Protein AF-0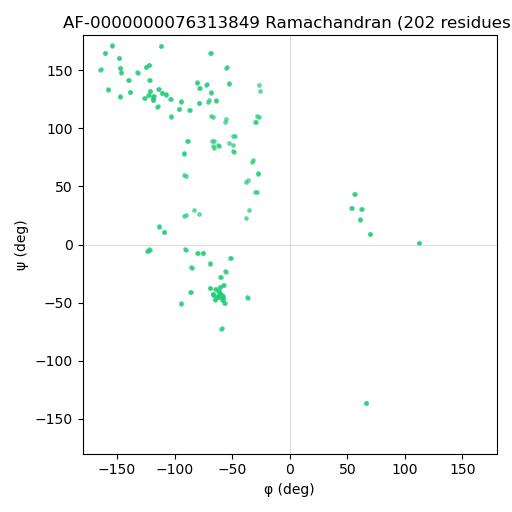000000076313849 (afdb_homodimer)

Nearest PDB structures (foldseek):
  3kye-assembly2_C  TM=7.997E-01  e=8.546E-06  Streptomyces avermitilis MA-4680 = NBRC 14893
  8glv-assembly1_AI  TM=8.094E-01  e=1.645E-05  Chlamydomonas reinhardtii
  2zl1-assembly1_B  TM=7.895E-01  e=8.211E-05  unclassified
  7k5b-assembly1_G  TM=8.017E-01  e=1.246E-04  Tetrahymena thermophila
  5yk3-assembly2_B  TM=7.820E-01  e=2.259E-04  Homo sapiens

Organism: NCBI:txid103933

Structure (mmCIF, N/CA/C/O backbone):
data_AF-0000000076313849-model_v1
#
loop_
_entity.id
_entity.type
_entity.pdbx_description
1 polymer 'Late endosomal/lysosomal adaptor and MAPK and MTOR activator 4'
#
loop_
_atom_site.group_PDB
_atom_site.id
_atom_site.type_symbol
_atom_site.label_atom_id
_atom_site.label_alt_id
_atom_site.label_comp_id
_atom_site.label_asym_id
_atom_site.label_entity_id
_atom_site.label_seq_id
_atom_site.pdbx_PDB_ins_code
_atom_site.Cartn_x
_atom_site.Cartn_y
_atom_site.Cartn_z
_atom_site.occupancy
_atom_site.B_iso_or_equiv
_atom_site.auth_seq_id
_atom_site.auth_comp_id
_atom_site.auth_asym_id
_atom_site.auth_atom_id
_atom_site.pdbx_PDB_model_num
ATOM 1 N N . MET A 1 1 ? -2.523 -23.797 6.73 1 36.31 1 MET A N 1
ATOM 2 C CA . MET A 1 1 ? -2.055 -23.25 5.461 1 36.31 1 MET A CA 1
ATOM 3 C C . MET A 1 1 ? -3.066 -22.266 4.887 1 36.31 1 MET A C 1
ATOM 5 O O . MET A 1 1 ? -4.25 -22.578 4.758 1 36.31 1 MET A O 1
ATOM 9 N N . LEU A 1 2 ? -2.855 -20.953 5.035 1 50.28 2 LEU A N 1
ATOM 10 C CA . LEU A 1 2 ? -3.844 -20.047 4.477 1 50.28 2 LEU A CA 1
ATOM 11 C C . LEU A 1 2 ? -4.164 -20.406 3.027 1 50.28 2 LEU A C 1
ATOM 13 O O . LEU A 1 2 ? -3.264 -20.453 2.186 1 50.28 2 LEU A O 1
ATOM 17 N N . SER A 1 3 ? -5.164 -21.172 2.895 1 62.41 3 SER A N 1
ATOM 18 C CA . SER A 1 3 ? -5.52 -21.625 1.551 1 62.41 3 SER A CA 1
ATOM 19 C C . SER A 1 3 ? -5.895 -20.438 0.663 1 62.41 3 SER A C 1
ATOM 21 O O . SER A 1 3 ? -6.98 -19.875 0.8 1 62.41 3 SER A O 1
ATOM 23 N N . LEU A 1 4 ? -4.832 -19.828 0.045 1 65.62 4 LEU A N 1
ATOM 24 C CA . LEU A 1 4 ? -5.031 -18.75 -0.918 1 65.62 4 LEU A CA 1
ATOM 25 C C . LEU A 1 4 ? -6.027 -19.172 -1.998 1 65.62 4 LEU A C 1
ATOM 27 O O . LEU A 1 4 ? -6.586 -18.312 -2.689 1 65.62 4 LEU A O 1
ATOM 31 N N . GLU A 1 5 ? -6.375 -20.484 -2.07 1 62.75 5 GLU A N 1
ATOM 32 C CA . GLU A 1 5 ? -7.262 -21 -3.113 1 62.75 5 GLU A CA 1
ATOM 33 C C . GLU A 1 5 ? -8.727 -20.719 -2.775 1 62.75 5 GLU A C 1
ATOM 35 O O . GLU A 1 5 ? -9.594 -20.781 -3.648 1 62.75 5 GLU A O 1
ATOM 40 N N . ARG A 1 6 ? -8.938 -20.234 -1.605 1 73.75 6 ARG A N 1
ATOM 41 C CA . ARG A 1 6 ? -10.336 -20.094 -1.203 1 73.75 6 ARG A CA 1
ATOM 42 C C . ARG A 1 6 ? -10.719 -18.625 -1.052 1 73.75 6 ARG A C 1
ATOM 44 O O . ARG A 1 6 ? -11.781 -18.312 -0.514 1 73.75 6 ARG A O 1
ATOM 51 N N . ILE A 1 7 ? -9.844 -17.844 -1.618 1 83.25 7 ILE A N 1
ATOM 52 C CA . ILE A 1 7 ? -10.18 -16.422 -1.506 1 83.25 7 ILE A CA 1
ATOM 53 C C . ILE A 1 7 ? -11.086 -16.016 -2.662 1 83.25 7 ILE A C 1
ATOM 55 O O . ILE A 1 7 ? -10.703 -16.125 -3.83 1 83.25 7 ILE A O 1
ATOM 59 N N . PRO A 1 8 ? -12.352 -15.625 -2.227 1 86.06 8 PRO A N 1
ATOM 60 C CA . PRO A 1 8 ? -13.258 -15.219 -3.297 1 86.06 8 PRO A CA 1
ATOM 61 C C . PRO A 1 8 ? -12.656 -14.156 -4.215 1 86.06 8 PRO A C 1
ATOM 63 O O . PRO A 1 8 ? -11.945 -13.258 -3.744 1 86.06 8 PRO A O 1
ATOM 66 N N . ASP A 1 9 ? -12.867 -14.305 -5.488 1 92.5 9 ASP A N 1
ATOM 67 C CA . ASP A 1 9 ? -12.516 -13.344 -6.531 1 92.5 9 ASP A CA 1
ATOM 68 C C . ASP A 1 9 ? -11 -13.266 -6.715 1 92.5 9 ASP A C 1
ATOM 70 O O . ASP A 1 9 ? -10.5 -12.375 -7.414 1 92.5 9 ASP A O 1
ATOM 74 N N . GLN A 1 10 ? -10.352 -14.195 -6.051 1 93.81 10 GLN A N 1
ATOM 75 C CA . GLN A 1 10 ? -8.898 -14.227 -6.215 1 93.81 10 GLN A CA 1
ATOM 76 C C . GLN A 1 10 ? -8.516 -14.656 -7.629 1 93.81 10 GLN A C 1
ATOM 78 O O . GLN A 1 10 ? -8.992 -15.68 -8.125 1 93.81 10 GLN A O 1
ATOM 83 N N . ILE A 1 11 ? -7.648 -13.914 -8.242 1 95.62 11 ILE A N 1
ATOM 84 C CA . ILE A 1 11 ? -7.246 -14.266 -9.602 1 95.62 11 ILE A CA 1
ATOM 85 C C . ILE A 1 11 ? -5.738 -14.484 -9.656 1 95.62 11 ILE A C 1
ATOM 87 O O . ILE A 1 11 ? -5.191 -14.844 -10.695 1 95.62 11 ILE A O 1
ATOM 91 N N . GLY A 1 12 ? -5.039 -14.25 -8.562 1 96.38 12 GLY A N 1
ATOM 92 C CA . GLY A 1 12 ? -3.605 -14.477 -8.469 1 96.38 12 GLY A CA 1
ATOM 93 C C . GLY A 1 12 ? -3.096 -14.508 -7.039 1 96.38 12 GLY A C 1
ATOM 94 O O . GLY A 1 12 ? -3.66 -13.852 -6.16 1 96.38 12 GLY A O 1
ATOM 95 N N . HIS A 1 13 ? -2.055 -15.25 -6.84 1 97 13 HIS A N 1
ATOM 96 C CA . HIS A 1 13 ? -1.445 -15.289 -5.516 1 97 13 HIS A CA 1
ATOM 97 C C . HIS A 1 13 ? 0.063 -15.492 -5.609 1 97 13 HIS A C 1
ATOM 99 O O . HIS A 1 13 ? 0.562 -16.047 -6.59 1 97 13 HIS A O 1
ATOM 105 N N . LEU A 1 14 ? 0.794 -15.016 -4.648 1 97.06 14 LEU A N 1
ATOM 106 C CA . LEU A 1 14 ? 2.244 -15.102 -4.516 1 97.06 14 LEU A CA 1
ATOM 107 C C . LEU A 1 14 ? 2.652 -15.188 -3.049 1 97.06 14 LEU A C 1
ATOM 109 O O . LEU A 1 14 ? 2.154 -14.43 -2.213 1 97.06 14 LEU A O 1
ATOM 113 N N . ILE A 1 15 ? 3.434 -16.156 -2.719 1 97.44 15 ILE A N 1
ATOM 114 C CA . ILE A 1 15 ? 4.012 -16.281 -1.385 1 97.44 15 ILE A CA 1
ATOM 115 C C . ILE A 1 15 ? 5.535 -16.219 -1.475 1 97.44 15 ILE A C 1
ATOM 117 O O . ILE A 1 15 ? 6.145 -16.938 -2.268 1 97.44 15 ILE A O 1
ATOM 121 N N . LEU A 1 16 ? 6.078 -15.359 -0.711 1 97.69 16 LEU A N 1
ATOM 122 C CA . LEU A 1 16 ? 7.527 -15.164 -0.686 1 97.69 16 LEU A CA 1
ATOM 123 C C . LEU A 1 16 ? 8.078 -15.375 0.72 1 97.69 16 LEU A C 1
ATOM 125 O O . LEU A 1 16 ? 7.352 -15.227 1.705 1 97.69 16 LEU A O 1
ATOM 129 N N . THR A 1 17 ? 9.305 -15.734 0.797 1 96.94 17 THR A N 1
ATOM 130 C CA . THR A 1 17 ? 10.023 -15.586 2.057 1 96.94 17 THR A CA 1
ATOM 131 C C . THR A 1 17 ? 10.25 -14.109 2.379 1 96.94 17 THR A C 1
ATOM 133 O O . THR A 1 17 ? 10.07 -13.25 1.517 1 96.94 17 THR A O 1
ATOM 136 N N . GLU A 1 18 ? 10.609 -13.836 3.609 1 92.75 18 GLU A N 1
ATOM 137 C CA . GLU A 1 18 ? 10.836 -12.461 4.047 1 92.75 18 GLU A CA 1
ATOM 138 C C . GLU A 1 18 ? 11.945 -11.805 3.236 1 92.75 18 GLU A C 1
ATOM 140 O O . GLU A 1 18 ? 11.953 -10.586 3.057 1 92.75 18 GLU A O 1
ATOM 145 N N . ASP A 1 19 ? 12.859 -12.695 2.766 1 91.5 19 ASP A N 1
ATOM 146 C CA . ASP A 1 19 ? 13.977 -12.148 2.002 1 91.5 19 ASP A CA 1
ATOM 147 C C . ASP A 1 19 ? 13.648 -12.086 0.513 1 91.5 19 ASP A C 1
ATOM 149 O O . ASP A 1 19 ? 14.469 -11.648 -0.292 1 91.5 19 ASP A O 1
ATOM 153 N N . GLY A 1 20 ? 12.5 -12.602 0.103 1 94.75 20 GLY A N 1
ATOM 154 C CA . GLY A 1 20 ? 12.039 -12.305 -1.244 1 94.75 20 GLY A CA 1
ATOM 155 C C . GLY A 1 20 ? 12.039 -13.523 -2.152 1 94.75 20 GLY A C 1
ATOM 156 O O . GLY A 1 20 ? 11.75 -13.414 -3.344 1 94.75 20 GLY A O 1
ATOM 157 N N . ALA A 1 21 ? 12.414 -14.695 -1.681 1 96 21 ALA A N 1
ATOM 158 C CA . ALA A 1 21 ? 12.359 -15.906 -2.498 1 96 21 ALA A CA 1
ATOM 159 C C . ALA A 1 21 ? 10.914 -16.359 -2.705 1 96 21 ALA A C 1
ATOM 161 O O . ALA A 1 21 ? 10.125 -16.375 -1.762 1 96 21 ALA A O 1
ATOM 162 N N . VAL A 1 22 ? 10.586 -16.781 -3.977 1 97.12 22 VAL A N 1
ATOM 163 C CA . VAL A 1 22 ? 9.227 -17.234 -4.289 1 97.12 22 VAL A CA 1
ATOM 164 C C . VAL A 1 22 ? 9.023 -18.656 -3.799 1 97.12 22 VAL A C 1
ATOM 166 O O . VAL A 1 22 ? 9.781 -19.562 -4.16 1 97.12 22 VAL A O 1
ATOM 169 N N . LEU A 1 23 ? 8.023 -18.844 -2.916 1 96.62 23 LEU A N 1
ATOM 170 C CA . LEU A 1 23 ? 7.66 -20.172 -2.424 1 96.62 23 LEU A CA 1
ATOM 171 C C . LEU A 1 23 ? 6.535 -20.766 -3.258 1 96.62 23 LEU A C 1
ATOM 173 O O . LEU A 1 23 ? 6.598 -21.938 -3.645 1 96.62 23 LEU A O 1
ATOM 177 N N . THR A 1 24 ? 5.504 -20.031 -3.438 1 95.88 24 THR A N 1
ATOM 178 C CA . THR A 1 24 ? 4.336 -20.438 -4.207 1 95.88 24 THR A CA 1
ATOM 179 C C . THR A 1 24 ? 3.811 -19.281 -5.055 1 95.88 24 THR A C 1
ATOM 181 O O . THR A 1 24 ? 3.904 -18.125 -4.656 1 95.88 24 THR A O 1
ATOM 184 N N . SER A 1 25 ? 3.383 -19.609 -6.246 1 96.69 25 SER A N 1
ATOM 185 C CA . SER A 1 25 ? 2.729 -18.609 -7.09 1 96.69 25 SER A CA 1
ATOM 186 C C . SER A 1 25 ? 1.647 -19.25 -7.957 1 96.69 25 SER A C 1
ATOM 188 O O . SER A 1 25 ? 1.733 -20.422 -8.305 1 96.69 25 SER A O 1
ATOM 190 N N . GLY A 1 26 ? 0.609 -18.469 -8.234 1 95.81 26 GLY A N 1
ATOM 191 C CA . GLY A 1 26 ? -0.468 -19 -9.062 1 95.81 26 GLY A CA 1
ATOM 192 C C . GLY A 1 26 ? -1.331 -17.906 -9.68 1 95.81 26 GLY A C 1
ATOM 193 O O . GLY A 1 26 ? -1.246 -16.75 -9.281 1 95.81 26 GLY A O 1
ATOM 194 N N . GLY A 1 27 ? -2.105 -18.406 -10.695 1 95.44 27 GLY A N 1
ATOM 195 C CA . GLY A 1 27 ? -2.971 -17.469 -11.383 1 95.44 27 GLY A CA 1
ATOM 196 C C . GLY A 1 27 ? -2.205 -16.422 -12.164 1 95.44 27 GLY A C 1
ATOM 197 O O . GLY A 1 27 ? -1.222 -16.734 -12.836 1 95.44 27 GLY A O 1
ATOM 198 N N . GLU A 1 28 ? -2.602 -15.141 -12.102 1 94.31 28 GLU A N 1
ATOM 199 C CA . GLU A 1 28 ? -2.004 -14.047 -12.867 1 94.31 28 GLU A CA 1
ATOM 200 C C . GLU A 1 28 ? -0.652 -13.648 -12.281 1 94.31 28 GLU A C 1
ATOM 202 O O . GLU A 1 28 ? 0.107 -12.906 -12.914 1 94.31 28 GLU A O 1
ATOM 207 N N . LEU A 1 29 ? -0.323 -14.219 -11.148 1 95.94 29 LEU A N 1
ATOM 208 C CA . LEU A 1 29 ? 0.949 -13.883 -10.523 1 95.94 29 LEU A CA 1
ATOM 209 C C . LEU A 1 29 ? 1.924 -15.047 -10.602 1 95.94 29 LEU A C 1
ATOM 211 O O . LEU A 1 29 ? 2.943 -15.062 -9.906 1 95.94 29 LEU A O 1
ATOM 215 N N . GLU A 1 30 ? 1.575 -16.047 -11.375 1 96 30 GLU A N 1
ATOM 216 C CA . GLU A 1 30 ? 2.4 -17.25 -11.461 1 96 30 GLU A CA 1
ATOM 217 C C . GLU A 1 30 ? 3.768 -16.938 -12.062 1 96 30 GLU A C 1
ATOM 219 O O . GLU A 1 30 ? 3.857 -16.359 -13.148 1 96 30 GLU A O 1
ATOM 224 N N . ASN A 1 31 ? 4.848 -17.266 -11.375 1 94.5 31 ASN A N 1
ATOM 225 C CA . ASN A 1 31 ? 6.246 -17.141 -11.766 1 94.5 31 ASN A CA 1
ATOM 226 C C . ASN A 1 31 ? 6.582 -15.719 -12.219 1 94.5 31 ASN A C 1
ATOM 228 O O . ASN A 1 31 ? 7.359 -15.523 -13.156 1 94.5 31 ASN A O 1
ATOM 232 N N . ASP A 1 32 ? 5.891 -14.727 -11.625 1 94.12 32 ASP A N 1
ATOM 233 C CA . ASP A 1 32 ? 6.164 -13.32 -11.938 1 94.12 32 ASP A CA 1
ATOM 234 C C . ASP A 1 32 ? 7.254 -12.758 -11.023 1 94.12 32 ASP A C 1
ATOM 236 O O . ASP A 1 32 ? 6.957 -12.164 -9.984 1 94.12 32 ASP A O 1
ATOM 240 N N . GLU A 1 33 ? 8.453 -12.867 -11.383 1 94.31 33 GLU A N 1
ATOM 241 C CA . GLU A 1 33 ? 9.594 -12.438 -10.586 1 94.31 33 GLU A CA 1
ATOM 242 C C . GLU A 1 33 ? 9.664 -10.922 -10.477 1 94.31 33 GLU A C 1
ATOM 244 O O . GLU A 1 33 ? 10.094 -10.383 -9.453 1 94.31 33 GLU A O 1
ATOM 249 N N . ARG A 1 34 ? 9.305 -10.398 -11.617 1 94.69 34 ARG A N 1
ATOM 250 C CA . ARG A 1 34 ? 9.273 -8.938 -11.602 1 94.69 34 ARG A CA 1
ATOM 251 C C . ARG A 1 34 ? 8.32 -8.422 -10.531 1 94.69 34 ARG A C 1
ATOM 253 O O . ARG A 1 34 ? 8.672 -7.535 -9.75 1 94.69 34 ARG A O 1
ATOM 260 N N . PHE A 1 35 ? 7.148 -8.953 -10.477 1 95.62 35 PHE A N 1
ATOM 261 C CA . PHE A 1 35 ? 6.168 -8.555 -9.469 1 95.62 35 PHE A CA 1
ATOM 262 C C . PHE A 1 35 ? 6.68 -8.859 -8.062 1 95.62 35 PHE A C 1
ATOM 264 O O . PHE A 1 35 ? 6.527 -8.039 -7.156 1 95.62 35 PHE A O 1
ATOM 271 N N . ALA A 1 36 ? 7.293 -9.938 -7.918 1 97.31 36 ALA A N 1
ATOM 272 C CA . ALA A 1 36 ? 7.859 -10.305 -6.621 1 97.31 36 ALA A CA 1
ATOM 273 C C . ALA A 1 36 ? 8.859 -9.25 -6.141 1 97.31 36 ALA A C 1
ATOM 275 O O . ALA A 1 36 ? 8.844 -8.867 -4.969 1 97.31 36 ALA A O 1
ATOM 276 N N . ASN A 1 37 ? 9.688 -8.828 -7.035 1 97 37 ASN A N 1
ATOM 277 C CA . ASN A 1 37 ? 10.688 -7.824 -6.684 1 97 37 ASN A CA 1
ATOM 278 C C . ASN A 1 37 ? 10.039 -6.496 -6.293 1 97 37 ASN A C 1
ATOM 280 O O . ASN A 1 37 ? 10.508 -5.816 -5.383 1 97 37 ASN A O 1
ATOM 284 N N . ILE A 1 38 ? 9.008 -6.168 -6.977 1 97.62 38 ILE A N 1
ATOM 285 C CA . ILE A 1 38 ? 8.281 -4.941 -6.664 1 97.62 38 ILE A CA 1
ATOM 286 C C . ILE A 1 38 ? 7.688 -5.039 -5.258 1 97.62 38 ILE A C 1
ATOM 288 O O . ILE A 1 38 ? 7.797 -4.102 -4.465 1 97.62 38 ILE A O 1
ATOM 292 N N . VAL A 1 39 ? 7.102 -6.148 -4.953 1 97.75 39 VAL A N 1
ATOM 293 C CA . VAL A 1 39 ? 6.492 -6.375 -3.648 1 97.75 39 VAL A CA 1
ATOM 294 C C . VAL A 1 39 ? 7.547 -6.227 -2.553 1 97.75 39 VAL A C 1
ATOM 296 O O . VAL A 1 39 ? 7.301 -5.582 -1.53 1 97.75 39 VAL A O 1
ATOM 299 N N . ILE A 1 40 ? 8.727 -6.797 -2.768 1 97.31 40 ILE A N 1
ATOM 300 C CA . ILE A 1 40 ? 9.82 -6.695 -1.801 1 97.31 40 ILE A CA 1
ATOM 301 C C . ILE A 1 40 ? 10.203 -5.23 -1.603 1 97.31 40 ILE A C 1
ATOM 303 O O . ILE A 1 40 ? 10.445 -4.793 -0.476 1 97.31 40 ILE A O 1
ATOM 307 N N . GLY A 1 41 ? 10.258 -4.535 -2.672 1 97.31 41 GLY A N 1
ATOM 308 C CA . GLY A 1 41 ? 10.539 -3.111 -2.594 1 97.31 41 GLY A CA 1
ATOM 309 C C . GLY A 1 41 ? 9.516 -2.342 -1.786 1 97.31 41 GLY A C 1
ATOM 310 O O . GLY A 1 41 ? 9.867 -1.49 -0.969 1 97.31 41 GLY A O 1
ATOM 311 N N . LEU A 1 42 ? 8.242 -2.684 -1.999 1 97.62 42 LEU A N 1
ATOM 312 C CA . LEU A 1 42 ? 7.16 -2.041 -1.256 1 97.62 42 LEU A CA 1
ATOM 313 C C . LEU A 1 42 ? 7.305 -2.293 0.241 1 97.62 42 LEU A C 1
ATOM 315 O O . LEU A 1 42 ? 7.195 -1.365 1.045 1 97.62 42 LEU A O 1
ATOM 319 N N . ILE A 1 43 ? 7.586 -3.484 0.582 1 96.38 43 ILE A N 1
ATOM 320 C CA . ILE A 1 43 ? 7.723 -3.869 1.982 1 96.38 43 ILE A CA 1
ATOM 321 C C . ILE A 1 43 ? 8.938 -3.174 2.59 1 96.38 43 ILE A C 1
ATOM 323 O O . ILE A 1 43 ? 8.875 -2.662 3.711 1 96.38 43 ILE A O 1
ATOM 327 N N . THR A 1 44 ? 10.031 -3.156 1.864 1 95.56 44 THR A N 1
ATOM 328 C CA . THR A 1 44 ? 11.25 -2.512 2.34 1 95.56 44 THR A CA 1
ATOM 329 C C . THR A 1 44 ? 11 -1.038 2.646 1 95.56 44 THR A C 1
ATOM 331 O O . THR A 1 44 ? 11.414 -0.539 3.695 1 95.56 44 THR A O 1
ATOM 334 N N . LEU A 1 45 ? 10.336 -0.32 1.783 1 96.12 45 LEU A N 1
ATOM 335 C CA . LEU A 1 45 ? 10.023 1.091 1.994 1 96.12 45 LEU A CA 1
ATOM 336 C C . LEU A 1 45 ? 9.055 1.268 3.16 1 96.12 45 LEU A C 1
ATOM 338 O O . LEU A 1 45 ? 9.234 2.168 3.984 1 96.12 45 LEU A O 1
ATOM 342 N N . THR A 1 46 ? 8.039 0.438 3.281 1 95.62 46 THR A N 1
ATOM 343 C CA . THR A 1 46 ? 7.055 0.509 4.355 1 95.62 46 THR A CA 1
ATOM 344 C C . THR A 1 46 ? 7.723 0.328 5.715 1 95.62 46 THR A C 1
ATOM 346 O O . THR A 1 46 ? 7.352 0.99 6.688 1 95.62 46 THR A O 1
ATOM 349 N N . ASN A 1 47 ? 8.68 -0.505 5.727 1 92.44 47 ASN A N 1
ATOM 350 C CA . ASN A 1 47 ? 9.375 -0.773 6.98 1 92.44 47 ASN A CA 1
ATOM 351 C C . ASN A 1 47 ? 10.203 0.43 7.434 1 92.44 47 ASN A C 1
ATOM 353 O O . ASN A 1 47 ? 10.609 0.506 8.594 1 92.44 47 ASN A O 1
ATOM 357 N N . LYS A 1 48 ? 10.445 1.35 6.57 1 92.62 48 LYS A N 1
ATOM 358 C CA . LYS A 1 48 ? 11.211 2.547 6.91 1 92.62 48 LYS A CA 1
ATOM 359 C C . LYS A 1 48 ? 10.312 3.625 7.5 1 92.62 48 LYS A C 1
ATOM 361 O O . LYS A 1 48 ? 10.797 4.605 8.07 1 92.62 48 LYS A O 1
ATOM 366 N N . ILE A 1 49 ? 8.961 3.59 7.297 1 91.88 49 ILE A N 1
ATOM 367 C CA . ILE A 1 49 ? 8.039 4.629 7.723 1 91.88 49 ILE A CA 1
ATOM 368 C C . ILE A 1 49 ? 8.109 4.793 9.242 1 91.88 49 ILE A C 1
ATOM 370 O O . ILE A 1 49 ? 8.266 5.91 9.742 1 91.88 49 ILE A O 1
ATOM 374 N N . ASP A 1 50 ? 7.629 3.934 9.984 1 69.62 50 ASP A N 1
ATOM 375 C CA . ASP A 1 50 ? 7.57 4.109 11.438 1 69.62 50 ASP A CA 1
ATOM 376 C C . ASP A 1 50 ? 8.828 3.561 12.109 1 69.62 50 ASP A C 1
ATOM 378 O O . ASP A 1 50 ? 8.781 2.523 12.766 1 69.62 50 ASP A O 1
ATOM 382 N N . PRO A 1 51 ? 9.945 4.188 11.648 1 57.66 51 PRO A N 1
ATOM 383 C CA . PRO A 1 51 ? 11.125 3.699 12.375 1 57.66 51 PRO A CA 1
ATOM 384 C C . PRO A 1 51 ? 11 3.885 13.883 1 57.66 51 PRO A C 1
ATOM 386 O O . PRO A 1 51 ? 11.484 3.049 14.648 1 57.66 51 PRO A O 1
ATOM 389 N N . LYS A 1 52 ? 10.656 5.07 14.266 1 51.38 52 LYS A N 1
ATOM 390 C CA . LYS A 1 52 ? 10.586 5.445 15.672 1 51.38 52 LYS A CA 1
ATOM 391 C C . LYS A 1 52 ? 9.5 4.656 16.406 1 51.38 52 LYS A C 1
ATOM 393 O O . LYS A 1 52 ? 9.594 4.426 17.609 1 51.38 52 LYS A O 1
ATOM 398 N N . ALA A 1 53 ? 8.414 4.645 15.75 1 44.28 53 ALA A N 1
ATOM 399 C CA . ALA A 1 53 ? 7.32 3.949 16.438 1 44.28 53 ALA A CA 1
ATOM 400 C C . ALA A 1 53 ? 7.715 2.516 16.781 1 44.28 53 ALA A C 1
ATOM 402 O O . ALA A 1 53 ? 6.973 1.81 17.469 1 44.28 53 ALA A O 1
ATOM 403 N N . PHE A 1 54 ? 8.695 1.985 16.047 1 44.44 54 PHE A N 1
ATOM 404 C CA . PHE A 1 54 ? 8.93 0.576 16.344 1 44.44 54 PHE A CA 1
ATOM 405 C C . PHE A 1 54 ? 9.75 0.418 17.625 1 44.44 54 PHE A C 1
ATOM 407 O O . PHE A 1 54 ? 10.852 -0.128 17.594 1 44.44 54 PHE A O 1
ATOM 414 N N . PRO A 1 55 ? 9.625 1.366 18.422 1 46.53 55 PRO A N 1
ATOM 415 C CA . PRO A 1 55 ? 10.297 0.702 19.547 1 46.53 55 PRO A CA 1
ATOM 416 C C . PRO A 1 55 ? 9.992 -0.792 19.625 1 46.53 55 PRO A C 1
ATOM 418 O O . PRO A 1 55 ? 10.844 -1.583 20.031 1 46.53 55 PRO A O 1
ATOM 421 N N . ASN A 1 56 ? 8.703 -1.08 19.453 1 48.16 56 ASN A N 1
ATOM 422 C CA . ASN A 1 56 ? 8.273 -2.467 19.594 1 48.16 56 ASN A CA 1
ATOM 423 C C . ASN A 1 56 ? 8.289 -3.195 18.25 1 48.16 56 ASN A C 1
ATOM 425 O O . ASN A 1 56 ? 7.746 -4.297 18.141 1 48.16 56 ASN A O 1
ATOM 429 N N . ASN A 1 57 ? 9.078 -2.754 17.297 1 54.91 57 ASN A N 1
ATOM 430 C CA . ASN A 1 57 ? 9.227 -3.521 16.062 1 54.91 57 ASN A CA 1
ATOM 431 C C . ASN A 1 57 ? 7.895 -3.643 15.32 1 54.91 57 ASN A C 1
ATOM 433 O O . ASN A 1 57 ? 7.543 -4.723 14.844 1 54.91 57 ASN A O 1
ATOM 437 N N . GLU A 1 58 ? 6.957 -2.668 15.398 1 63.25 58 GLU A N 1
ATOM 438 C CA . GLU A 1 58 ? 5.625 -2.9 14.844 1 63.25 58 GLU A CA 1
ATOM 439 C C . GLU A 1 58 ? 5.676 -2.982 13.32 1 63.25 58 GLU A C 1
ATOM 441 O O . GLU A 1 58 ? 6.238 -2.105 12.664 1 63.25 58 GLU A O 1
ATOM 446 N N . THR A 1 59 ? 5.469 -4.086 12.859 1 84.19 59 THR A N 1
ATOM 447 C CA . THR A 1 59 ? 5.324 -4.406 11.445 1 84.19 59 THR A CA 1
ATOM 448 C C . THR A 1 59 ? 3.916 -4.07 10.953 1 84.19 59 THR A C 1
ATOM 450 O O . THR A 1 59 ? 2.975 -4.016 11.75 1 84.19 59 THR A O 1
ATOM 453 N N . PHE A 1 60 ? 3.902 -3.529 9.758 1 91.69 60 PHE A N 1
ATOM 454 C CA . PHE A 1 60 ? 2.586 -3.287 9.18 1 91.69 60 PHE A CA 1
ATOM 455 C C . PHE A 1 60 ? 1.769 -4.57 9.141 1 91.69 60 PHE A C 1
ATOM 457 O O . PHE A 1 60 ? 2.328 -5.668 9.078 1 91.69 60 PHE A O 1
ATOM 464 N N . ASP A 1 61 ? 0.464 -4.434 9.195 1 92.69 61 ASP A N 1
ATOM 465 C CA . ASP A 1 61 ? -0.431 -5.582 9.078 1 92.69 61 ASP A CA 1
ATOM 466 C C . ASP A 1 61 ? -0.734 -5.898 7.617 1 92.69 61 ASP A C 1
ATOM 468 O O . ASP A 1 61 ? -0.746 -7.066 7.223 1 92.69 61 ASP A O 1
ATOM 472 N N . LYS A 1 62 ? -0.938 -4.824 6.867 1 96.19 62 LYS A N 1
ATOM 473 C CA . LYS A 1 62 ? -1.456 -5.031 5.52 1 96.19 62 LYS A CA 1
ATOM 474 C C . LYS A 1 62 ? -1.132 -3.842 4.617 1 96.19 62 LYS A C 1
ATOM 476 O O . LYS A 1 62 ? -1.26 -2.688 5.031 1 96.19 62 LYS A O 1
ATOM 481 N N . ILE A 1 63 ? -0.644 -4.129 3.443 1 98.06 63 ILE A N 1
ATOM 482 C CA . ILE A 1 63 ? -0.59 -3.141 2.373 1 98.06 63 ILE A CA 1
ATOM 483 C C . ILE A 1 63 ? -1.639 -3.469 1.313 1 98.06 63 ILE A C 1
ATOM 485 O O . ILE A 1 63 ? -1.715 -4.605 0.838 1 98.06 63 ILE A O 1
ATOM 489 N N . SER A 1 64 ? -2.447 -2.531 0.935 1 97.88 64 SER A N 1
ATOM 490 C CA . SER A 1 64 ? -3.438 -2.717 -0.121 1 97.88 64 SER A CA 1
ATOM 491 C C . SER A 1 64 ? -3.242 -1.704 -1.244 1 97.88 64 SER A C 1
ATOM 493 O O . SER A 1 64 ? -3.078 -0.509 -0.989 1 97.88 64 SER A O 1
ATOM 495 N N . ILE A 1 65 ? -3.178 -2.207 -2.395 1 97.75 65 ILE A N 1
ATOM 496 C CA . ILE A 1 65 ? -3.141 -1.359 -3.582 1 97.75 65 ILE A CA 1
ATOM 497 C C . ILE A 1 65 ? -4.406 -1.574 -4.41 1 97.75 65 ILE A C 1
ATOM 499 O O . ILE A 1 65 ? -4.648 -2.676 -4.91 1 97.75 65 ILE A O 1
ATOM 503 N N . THR A 1 66 ? -5.18 -0.524 -4.59 1 95.88 66 THR A N 1
ATOM 504 C CA . THR A 1 66 ? -6.48 -0.645 -5.234 1 95.88 66 THR A CA 1
ATOM 505 C C . THR A 1 66 ? -6.473 0.029 -6.602 1 95.88 66 THR A C 1
ATOM 507 O O . THR A 1 66 ? -6.031 1.172 -6.734 1 95.88 66 THR A O 1
ATOM 510 N N . TYR A 1 67 ? -6.957 -0.744 -7.598 1 93.19 67 TYR A N 1
ATOM 511 C CA . TYR A 1 67 ? -7.215 -0.267 -8.953 1 93.19 67 TYR A CA 1
ATOM 512 C C . TYR A 1 67 ? -8.711 -0.248 -9.25 1 93.19 67 TYR A C 1
ATOM 514 O O . TYR A 1 67 ? -9.516 -0.715 -8.438 1 93.19 67 TYR A O 1
ATOM 522 N N . PRO A 1 68 ? -9.047 0.337 -10.352 1 90.25 68 PRO A N 1
ATOM 523 C CA . PRO A 1 68 ? -10.477 0.41 -10.68 1 90.25 68 PRO A CA 1
ATOM 524 C C . PRO A 1 68 ? -11.133 -0.964 -10.742 1 90.25 68 PRO A C 1
ATOM 526 O O . PRO A 1 68 ? -12.281 -1.122 -10.305 1 90.25 68 PRO A O 1
ATOM 529 N N . ASP A 1 69 ? -10.469 -2.002 -11.18 1 91.06 69 ASP A N 1
ATOM 530 C CA . ASP A 1 69 ? -11.141 -3.271 -11.445 1 91.06 69 ASP A CA 1
ATOM 531 C C . ASP A 1 69 ? -10.492 -4.406 -10.656 1 91.06 69 ASP A C 1
ATOM 533 O O . ASP A 1 69 ? -10.992 -5.535 -10.664 1 91.06 69 ASP A O 1
ATOM 537 N N . HIS A 1 70 ? -9.43 -4.129 -9.992 1 94.12 70 HIS A N 1
ATOM 538 C CA . HIS A 1 70 ? -8.75 -5.148 -9.203 1 94.12 70 HIS A CA 1
ATOM 539 C C . HIS A 1 70 ? -7.961 -4.523 -8.055 1 94.12 70 HIS A C 1
ATOM 541 O O . HIS A 1 70 ? -7.922 -3.299 -7.914 1 94.12 70 HIS A O 1
ATOM 547 N N . CYS A 1 71 ? -7.449 -5.348 -7.18 1 96.06 71 CYS A N 1
ATOM 548 C CA . CYS A 1 71 ? -6.578 -4.871 -6.113 1 96.06 71 CYS A CA 1
ATOM 549 C C . CYS A 1 71 ? -5.543 -5.922 -5.738 1 96.06 71 CYS A C 1
ATOM 551 O O . CYS A 1 71 ? -5.676 -7.09 -6.109 1 96.06 71 CYS A O 1
ATOM 553 N N . TYR A 1 72 ? -4.512 -5.52 -5.113 1 96.81 72 TYR A N 1
ATOM 554 C CA . TYR A 1 72 ? -3.486 -6.355 -4.492 1 96.81 72 TYR A CA 1
ATOM 555 C C . TYR A 1 72 ? -3.49 -6.191 -2.979 1 96.81 72 TYR A C 1
ATOM 557 O O . TYR A 1 72 ? -3.557 -5.07 -2.469 1 96.81 72 TYR A O 1
ATOM 565 N N . ILE A 1 73 ? -3.439 -7.32 -2.281 1 97.69 73 ILE A N 1
ATOM 566 C CA . ILE A 1 73 ? -3.312 -7.32 -0.829 1 97.69 73 ILE A CA 1
ATOM 567 C C . ILE A 1 73 ? -2.02 -8.023 -0.423 1 97.69 73 ILE A C 1
ATOM 569 O O . ILE A 1 73 ? -1.763 -9.156 -0.842 1 97.69 73 ILE A O 1
ATOM 573 N N . ILE A 1 74 ? -1.231 -7.359 0.349 1 97.62 74 ILE A N 1
ATOM 574 C CA . ILE A 1 74 ? 0.051 -7.879 0.812 1 97.62 74 ILE A CA 1
ATOM 575 C C . ILE A 1 74 ? 0.05 -7.973 2.336 1 97.62 74 ILE A C 1
ATOM 577 O O . ILE A 1 74 ? -0.227 -6.984 3.023 1 97.62 74 ILE A O 1
ATOM 581 N N . CYS A 1 75 ? 0.304 -9.078 2.9 1 95.88 75 CYS A N 1
ATOM 582 C CA . CYS A 1 75 ? 0.364 -9.305 4.34 1 95.88 75 CYS A CA 1
ATOM 583 C C . CYS A 1 75 ? 1.623 -10.07 4.719 1 95.88 75 CYS A C 1
ATOM 585 O O . CYS A 1 75 ? 2.125 -10.875 3.934 1 95.88 75 CYS A O 1
ATOM 587 N N . LEU A 1 76 ? 2.076 -9.742 5.906 1 92.38 76 LEU A N 1
ATOM 588 C CA . LEU A 1 76 ? 3.16 -10.516 6.504 1 92.38 76 LEU A CA 1
ATOM 589 C C . LEU A 1 76 ? 2.627 -11.461 7.574 1 92.38 76 LEU A C 1
ATOM 591 O O . LEU A 1 76 ? 2.084 -11.016 8.586 1 92.38 76 LEU A O 1
ATOM 595 N N . SER A 1 77 ? 2.645 -12.711 7.289 1 89.81 77 SER A N 1
ATOM 596 C CA . SER A 1 77 ? 2.152 -13.727 8.211 1 89.81 77 SER A CA 1
ATOM 597 C C . SER A 1 77 ? 3.07 -14.945 8.234 1 89.81 77 SER A C 1
ATOM 599 O O . SER A 1 77 ? 3.465 -15.453 7.18 1 89.81 77 SER A O 1
ATOM 601 N N . ASN A 1 78 ? 3.449 -15.422 9.492 1 89.94 78 ASN A N 1
ATOM 602 C CA . ASN A 1 78 ? 4.301 -16.594 9.672 1 89.94 78 ASN A CA 1
ATOM 603 C C . ASN A 1 78 ? 5.629 -16.438 8.945 1 89.94 78 ASN A C 1
ATOM 605 O O . ASN A 1 78 ? 6.066 -17.359 8.242 1 89.94 78 ASN A O 1
ATOM 609 N N . LYS A 1 79 ? 6.215 -15.305 9.039 1 89.81 79 LYS A N 1
ATOM 610 C CA . LYS A 1 79 ? 7.52 -14.977 8.477 1 89.81 79 LYS A CA 1
ATOM 611 C C . LYS A 1 79 ? 7.52 -15.133 6.957 1 89.81 79 LYS A C 1
ATOM 613 O O . LYS A 1 79 ? 8.555 -15.414 6.355 1 89.81 79 LYS A O 1
ATOM 618 N N . LYS A 1 80 ? 6.301 -15.07 6.41 1 95.62 80 LYS A N 1
ATOM 619 C CA . LYS A 1 80 ? 6.141 -15.102 4.961 1 95.62 80 LYS A CA 1
ATOM 620 C C . LYS A 1 80 ? 5.348 -13.898 4.465 1 95.62 80 LYS A C 1
ATOM 622 O O . LYS A 1 80 ? 4.535 -13.336 5.207 1 95.62 80 LYS A O 1
ATOM 627 N N . ILE A 1 81 ? 5.68 -13.602 3.219 1 96.75 81 ILE A N 1
ATOM 628 C CA . ILE A 1 81 ? 4.926 -12.555 2.537 1 96.75 81 ILE A CA 1
ATOM 629 C C . ILE A 1 81 ? 3.824 -13.18 1.688 1 96.75 81 ILE A C 1
ATOM 631 O O . ILE A 1 81 ? 4.102 -13.969 0.779 1 96.75 81 ILE A O 1
ATOM 635 N N . HIS A 1 82 ? 2.559 -12.867 2.045 1 96.56 82 HIS A N 1
ATOM 636 C CA . HIS A 1 82 ? 1.409 -13.352 1.288 1 96.56 82 HIS A CA 1
ATOM 637 C C . HIS A 1 82 ? 0.83 -12.25 0.406 1 96.56 82 HIS A C 1
ATOM 639 O O . HIS A 1 82 ? 0.502 -11.164 0.892 1 96.56 82 HIS A O 1
ATOM 645 N N . VAL A 1 83 ? 0.719 -12.523 -0.896 1 97.62 83 VAL A N 1
ATOM 646 C CA . VAL A 1 83 ? 0.139 -11.562 -1.834 1 97.62 83 VAL A CA 1
ATOM 647 C C . VAL A 1 83 ? -1.066 -12.195 -2.531 1 97.62 83 VAL A C 1
ATOM 649 O O . VAL A 1 83 ? -0.993 -13.32 -3.016 1 97.62 83 VAL A O 1
ATOM 652 N N . VAL A 1 84 ? -2.184 -11.398 -2.543 1 97 84 VAL A N 1
ATOM 653 C CA . VAL A 1 84 ? -3.373 -11.828 -3.273 1 97 84 VAL A CA 1
ATOM 654 C C . VAL A 1 84 ? -3.803 -10.734 -4.246 1 97 84 VAL A C 1
ATOM 656 O O . VAL A 1 84 ? -3.844 -9.555 -3.887 1 97 84 VAL A O 1
ATOM 659 N N . LYS A 1 85 ? -3.924 -11.117 -5.438 1 96.06 85 LYS A N 1
ATOM 660 C CA . LYS A 1 85 ? -4.598 -10.266 -6.41 1 96.06 85 LYS A CA 1
ATOM 661 C C . LYS A 1 85 ? -6.074 -10.633 -6.531 1 96.06 85 LYS A C 1
ATOM 663 O O . LYS A 1 85 ? -6.418 -11.805 -6.711 1 96.06 85 LYS A O 1
ATOM 668 N N . LYS A 1 86 ? -6.914 -9.609 -6.297 1 95.5 86 LYS A N 1
ATOM 669 C CA . LYS A 1 86 ? -8.359 -9.836 -6.336 1 95.5 86 LYS A CA 1
ATOM 670 C C . LYS A 1 86 ? -9.023 -8.93 -7.363 1 95.5 86 LYS A C 1
ATOM 672 O O . LYS A 1 86 ? -8.586 -7.797 -7.578 1 95.5 86 LYS A O 1
ATOM 677 N N . LYS A 1 87 ? -10.07 -9.547 -8.07 1 95 87 LYS A N 1
ATOM 678 C CA . LYS A 1 87 ? -10.914 -8.711 -8.922 1 95 87 LYS A CA 1
ATOM 679 C C . LYS A 1 87 ? -11.938 -7.941 -8.094 1 95 87 LYS A C 1
ATOM 681 O O . LYS A 1 87 ? -12.477 -8.461 -7.117 1 95 87 LYS A O 1
ATOM 686 N N . LEU A 1 88 ? -12.008 -6.727 -8.453 1 89.75 88 LEU A N 1
ATOM 687 C CA . LEU A 1 88 ? -13.039 -5.918 -7.812 1 89.75 88 LEU A CA 1
ATOM 688 C C . LEU A 1 88 ? -14.328 -5.93 -8.633 1 89.75 88 LEU A C 1
ATOM 690 O O . LEU A 1 88 ? -14.312 -5.613 -9.828 1 89.75 88 LEU A O 1
ATOM 694 N N . THR A 1 89 ? -15.07 -7.02 -8.5 1 75.62 89 THR A N 1
ATOM 695 C CA . THR A 1 89 ? -16.312 -7.102 -9.258 1 75.62 89 THR A CA 1
ATOM 696 C C . THR A 1 89 ? -17.203 -5.902 -8.961 1 75.62 89 THR A C 1
ATOM 698 O O . THR A 1 89 ? -17.281 -5.449 -7.82 1 75.62 89 THR A O 1
ATOM 701 N N . SER A 1 90 ? -17.266 -5.035 -9.992 1 58.03 90 SER A N 1
ATOM 702 C CA . SER A 1 90 ? -18.312 -4.031 -9.859 1 58.03 90 SER A CA 1
ATOM 703 C C . SER A 1 90 ? -19.578 -4.625 -9.242 1 58.03 90 SER A C 1
ATOM 705 O O . SER A 1 90 ? -20.219 -5.48 -9.852 1 58.03 90 SER A O 1
ATOM 707 N N . SER A 1 91 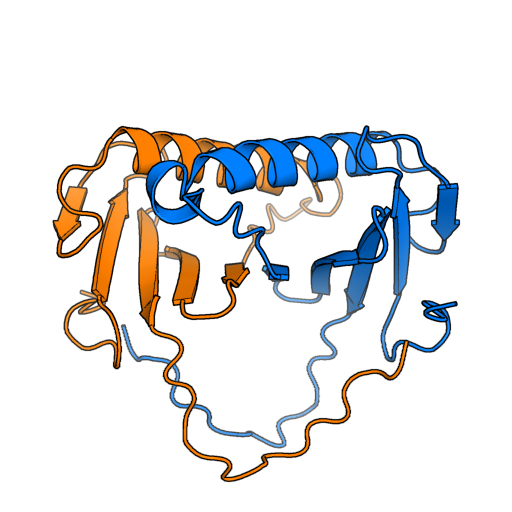? -19.359 -5.27 -8.047 1 49.28 91 SER A N 1
ATOM 708 C CA . SER A 1 91 ? -20.672 -5.664 -7.523 1 49.28 91 SER A CA 1
ATOM 709 C C . SER A 1 91 ? -21.766 -4.711 -7.996 1 49.28 91 SER A C 1
ATOM 711 O O . SER A 1 91 ? -21.578 -3.492 -8 1 49.28 91 SER A O 1
ATOM 713 N N . THR A 1 92 ? -22.641 -5.059 -8.805 1 41.94 92 THR A N 1
ATOM 714 C CA . THR A 1 92 ? -23.922 -4.363 -8.859 1 41.94 92 THR A CA 1
ATOM 715 C C . THR A 1 92 ? -24.25 -3.729 -7.508 1 41.94 92 THR A C 1
ATOM 717 O O . THR A 1 92 ? -23.906 -4.281 -6.457 1 41.94 92 THR A O 1
ATOM 720 N N . THR A 1 93 ? -24.766 -2.449 -7.469 1 37.59 93 THR A N 1
ATOM 721 C CA . THR A 1 93 ? -25.062 -1.418 -6.48 1 37.59 93 THR A CA 1
ATOM 722 C C . THR A 1 93 ? -25.609 -2.039 -5.195 1 37.59 93 THR A C 1
ATOM 724 O O . THR A 1 93 ? -26.469 -1.45 -4.531 1 37.59 93 THR A O 1
ATOM 727 N N . ALA A 1 94 ? -25.562 -3.213 -4.582 1 33.03 94 ALA A N 1
ATOM 728 C CA . ALA A 1 94 ? -26.141 -2.881 -3.287 1 33.03 94 ALA A CA 1
ATOM 729 C C . ALA A 1 94 ? -25.25 -1.923 -2.506 1 33.03 94 ALA A C 1
ATOM 731 O O . ALA A 1 94 ? -24.078 -2.229 -2.242 1 33.03 94 ALA A O 1
ATOM 732 N N . ALA A 1 95 ? -25.312 -0.566 -2.75 1 35.09 95 ALA A N 1
ATOM 733 C CA . ALA A 1 95 ? -24.719 0.677 -2.256 1 35.09 95 ALA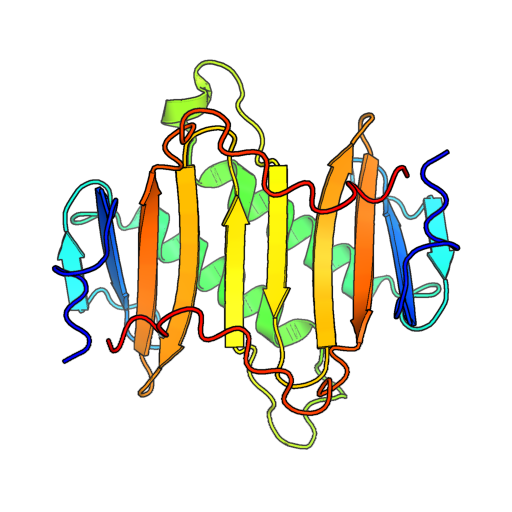 A CA 1
ATOM 734 C C . ALA A 1 95 ? -24.297 0.538 -0.801 1 35.09 95 ALA A C 1
ATOM 736 O O . ALA A 1 95 ? -25.125 0.398 0.094 1 35.09 95 ALA A O 1
ATOM 737 N N . VAL A 1 96 ? -23.453 -0.257 -0.338 1 35.38 96 VAL A N 1
ATOM 738 C CA . VAL A 1 96 ? -23.25 0.183 1.039 1 35.38 96 VAL A CA 1
ATOM 739 C C . VAL A 1 96 ? -22.609 1.573 1.05 1 35.38 96 VAL A C 1
ATOM 741 O O . VAL A 1 96 ? -21.672 1.839 0.304 1 35.38 96 VAL A O 1
ATOM 744 N N . GLU A 1 97 ? -23.281 2.652 1.036 1 33.94 97 GLU A N 1
ATOM 745 C CA . GLU A 1 97 ? -23.047 4.078 1.223 1 33.94 97 GLU A CA 1
ATOM 746 C C . GLU A 1 97 ? -21.859 4.324 2.158 1 33.94 97 GLU A C 1
ATOM 748 O O . GLU A 1 97 ? -21.938 4.047 3.357 1 33.94 97 GLU A O 1
ATOM 753 N N . GLN A 1 98 ? -20.75 3.68 2.055 1 37.31 98 GLN A N 1
ATOM 754 C CA . GLN A 1 98 ? -19.906 4.355 3.041 1 37.31 98 GLN A CA 1
ATOM 755 C C . GLN A 1 98 ? -19.531 5.758 2.578 1 37.31 98 GLN A C 1
ATOM 757 O O . GLN A 1 98 ? -19.312 5.988 1.387 1 37.31 98 GLN A O 1
ATOM 762 N N . PRO A 1 99 ? -19.812 6.801 3.279 1 33.47 99 PRO A N 1
ATOM 763 C CA . PRO A 1 99 ? -19.656 8.211 2.916 1 33.47 99 PRO A CA 1
ATOM 764 C C . PRO A 1 99 ? -18.266 8.523 2.361 1 33.47 99 PRO A C 1
ATOM 766 O O . PRO A 1 99 ? -17.25 8.141 2.957 1 33.47 99 PRO A O 1
ATOM 769 N N . LEU A 1 100 ? -18.047 8.328 1.093 1 34.53 100 LEU A N 1
ATOM 770 C CA . LEU A 1 100 ? -16.859 8.898 0.462 1 34.53 100 LEU A CA 1
ATOM 771 C C . LEU A 1 100 ? -16.453 10.195 1.146 1 34.53 100 LEU A C 1
ATOM 773 O O . LEU A 1 100 ? -17.281 11.086 1.344 1 34.53 100 LEU A O 1
ATOM 777 N N . ILE A 1 101 ? -15.445 10.086 1.873 1 32.38 101 ILE A N 1
ATOM 778 C CA . ILE A 1 101 ? -15.023 11.359 2.443 1 32.38 101 ILE A CA 1
ATOM 779 C C . ILE A 1 101 ? -14.945 12.422 1.345 1 32.38 101 ILE A C 1
ATOM 781 O O . ILE A 1 101 ? -14.281 12.211 0.324 1 32.38 101 ILE A O 1
ATOM 785 N N . ASP A 1 102 ? -16.109 12.969 0.994 1 31.81 102 ASP A N 1
ATOM 786 C CA . ASP A 1 102 ? -16.172 14.164 0.164 1 31.81 102 ASP A CA 1
ATOM 787 C C . ASP A 1 102 ? -14.984 15.078 0.442 1 31.81 102 ASP A C 1
ATOM 789 O O . ASP A 1 102 ? -14.844 15.609 1.547 1 31.81 102 ASP A O 1
ATOM 793 N N . VAL A 1 103 ? -13.688 14.594 -0.047 1 26.8 103 VAL A N 1
ATOM 794 C CA . VAL A 1 103 ? -12.641 15.609 0.064 1 26.8 103 VAL A CA 1
ATOM 795 C C . VAL A 1 103 ? -12.805 16.641 -1.048 1 26.8 103 VAL A C 1
ATOM 797 O O . VAL A 1 103 ? -13.164 16.297 -2.178 1 26.8 103 VAL A O 1
ATOM 800 N N . MET B 1 1 ? -11.242 22.016 -2.496 1 36.22 1 MET B N 1
ATOM 801 C CA . MET B 1 1 ? -10.047 21.656 -1.739 1 36.22 1 MET B CA 1
ATOM 802 C C . MET B 1 1 ? -10.336 20.484 -0.799 1 36.22 1 MET B C 1
ATOM 804 O O . MET B 1 1 ? -11.273 20.531 -0.005 1 36.22 1 MET B O 1
ATOM 808 N N . LEU B 1 2 ? -9.984 19.234 -1.167 1 49.91 2 LEU B N 1
ATOM 809 C CA . LEU B 1 2 ? -10.266 18.141 -0.244 1 49.91 2 LEU B CA 1
ATOM 810 C C . LEU B 1 2 ? -9.805 18.5 1.167 1 49.91 2 LEU B C 1
ATOM 812 O O . LEU B 1 2 ? -8.633 18.797 1.382 1 49.91 2 LEU B O 1
ATOM 816 N N . SER B 1 3 ? -10.719 19.031 1.896 1 62.44 3 SER B N 1
ATOM 817 C CA . SER B 1 3 ? -10.367 19.453 3.244 1 62.44 3 SER B CA 1
ATOM 818 C C . SER B 1 3 ? -9.898 18.281 4.098 1 62.44 3 SER B C 1
ATOM 820 O O . SER B 1 3 ? -10.719 17.484 4.566 1 62.44 3 SER B O 1
ATOM 822 N N . LEU B 1 4 ? -8.57 17.969 3.959 1 65.56 4 LEU B N 1
ATOM 823 C CA . LEU B 1 4 ? -7.949 16.938 4.793 1 65.56 4 LEU B CA 1
ATOM 824 C C . LEU B 1 4 ? -8.242 17.188 6.266 1 65.56 4 LEU B C 1
ATOM 826 O O . LEU B 1 4 ? -8.117 16.281 7.09 1 65.56 4 LEU B O 1
ATOM 830 N N . GLU B 1 5 ? -8.789 18.406 6.617 1 62.75 5 GLU B N 1
ATOM 831 C CA . GLU B 1 5 ? -9.039 18.766 8.008 1 62.75 5 GLU B CA 1
ATOM 832 C C . GLU B 1 5 ? -10.32 18.125 8.523 1 62.75 5 GLU B C 1
ATOM 834 O O . GLU B 1 5 ? -10.547 18.047 9.734 1 62.75 5 GLU B O 1
ATOM 839 N N . ARG B 1 6 ? -11.031 17.516 7.645 1 74.38 6 ARG B N 1
ATOM 840 C CA . ARG B 1 6 ? -12.336 17.016 8.078 1 74.38 6 ARG B CA 1
ATOM 841 C C . ARG B 1 6 ? -12.375 15.492 8.062 1 74.38 6 ARG B C 1
ATOM 843 O O . ARG B 1 6 ? -13.445 14.891 8.188 1 74.38 6 ARG B O 1
ATOM 850 N N . ILE B 1 7 ? -11.18 14.977 7.988 1 83.75 7 ILE B N 1
ATOM 851 C CA . ILE B 1 7 ? -11.172 13.516 7.98 1 83.75 7 ILE B CA 1
ATOM 852 C C . ILE B 1 7 ? -11.164 12.992 9.414 1 83.75 7 ILE B C 1
ATOM 854 O O . ILE B 1 7 ? -10.234 13.266 10.172 1 83.75 7 ILE B O 1
ATOM 858 N N . PRO B 1 8 ? -12.32 12.289 9.711 1 86.44 8 PRO B N 1
ATOM 859 C CA . PRO B 1 8 ? -12.359 11.758 11.078 1 86.44 8 PRO B CA 1
ATOM 860 C C . PRO B 1 8 ? -11.117 10.93 11.422 1 86.44 8 PRO B C 1
ATOM 862 O O . PRO B 1 8 ? -10.602 10.195 10.578 1 86.44 8 PRO B O 1
ATOM 865 N N . ASP B 1 9 ? -10.617 11.109 12.609 1 92.69 9 ASP B N 1
ATOM 866 C CA . ASP B 1 9 ? -9.531 10.344 13.203 1 92.69 9 ASP B CA 1
ATOM 867 C C . ASP B 1 9 ? -8.203 10.633 12.516 1 92.69 9 ASP B C 1
ATOM 869 O O . ASP B 1 9 ? -7.207 9.945 12.758 1 92.69 9 ASP B O 1
ATOM 873 N N . GLN B 1 10 ? -8.266 11.641 11.664 1 93.88 10 GLN B N 1
ATOM 874 C CA . GLN B 1 10 ? -7.023 12.023 11 1 93.88 10 GLN B CA 1
ATOM 875 C C . GLN B 1 10 ? -6.035 12.625 11.992 1 93.88 10 GLN B C 1
ATOM 877 O O . GLN B 1 10 ? -6.379 13.547 12.734 1 93.88 10 GLN B O 1
ATOM 882 N N . ILE B 1 11 ? -4.82 12.164 11.969 1 95.62 11 ILE B N 1
ATOM 883 C CA . ILE B 1 11 ? -3.83 12.695 12.898 1 95.62 11 ILE B CA 1
ATOM 884 C C . ILE B 1 11 ? -2.645 13.266 12.125 1 95.62 11 ILE B C 1
ATOM 886 O O . ILE B 1 11 ? -1.721 13.836 12.711 1 95.62 11 ILE B O 1
ATOM 890 N N . GLY B 1 12 ? -2.637 13.133 10.812 1 96.38 12 GLY B N 1
ATOM 891 C CA . GLY B 1 12 ? -1.598 13.68 9.961 1 96.38 12 GLY B CA 1
ATOM 892 C C . GLY B 1 12 ? -1.99 13.727 8.5 1 96.38 12 GLY B C 1
ATOM 893 O O . GLY B 1 12 ? -2.773 12.898 8.031 1 96.38 12 GLY B O 1
ATOM 894 N N . HIS B 1 13 ? -1.448 14.68 7.809 1 96.94 13 HIS B N 1
ATOM 895 C CA . HIS B 1 13 ? -1.705 14.758 6.375 1 96.94 13 HIS B CA 1
ATOM 896 C C . HIS B 1 13 ? -0.497 15.312 5.629 1 96.94 13 HIS B C 1
ATOM 898 O O . HIS B 1 13 ? 0.316 16.031 6.207 1 96.94 13 HIS B O 1
ATOM 904 N N . LEU B 1 14 ? -0.327 14.953 4.387 1 97.06 14 LEU B N 1
ATOM 905 C CA . LEU B 1 14 ? 0.739 15.359 3.48 1 97.06 14 LEU B CA 1
ATOM 906 C C . LEU B 1 14 ? 0.232 15.438 2.045 1 97.06 14 LEU B C 1
ATOM 908 O O . LEU B 1 14 ? -0.446 14.523 1.572 1 97.06 14 LEU B O 1
ATOM 912 N N . ILE B 1 15 ? 0.438 16.547 1.408 1 97.44 15 ILE B N 1
ATOM 913 C CA . ILE B 1 15 ? 0.131 16.688 -0.01 1 97.44 15 ILE B CA 1
ATOM 914 C C . ILE B 1 15 ? 1.41 17 -0.786 1 97.44 15 ILE B C 1
ATOM 916 O O . ILE B 1 15 ? 2.17 17.891 -0.415 1 97.44 15 ILE B O 1
ATOM 920 N N . LEU B 1 16 ? 1.632 16.234 -1.781 1 97.69 16 LEU B N 1
ATOM 921 C CA . LEU B 1 16 ? 2.814 16.391 -2.621 1 97.69 16 LEU B CA 1
ATOM 922 C C . LEU B 1 16 ? 2.424 16.609 -4.074 1 97.69 16 LEU B C 1
ATOM 924 O O . LEU B 1 16 ? 1.332 16.234 -4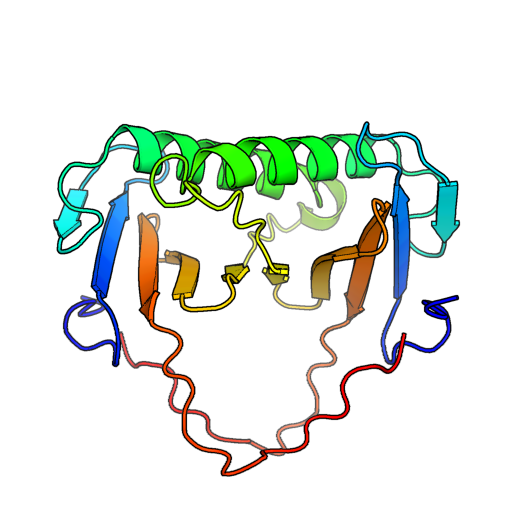.5 1 97.69 16 LEU B O 1
ATOM 928 N N . THR B 1 17 ? 3.281 17.25 -4.797 1 96.88 17 THR B N 1
ATOM 929 C CA . THR B 1 17 ? 3.188 17.188 -6.254 1 96.88 17 THR B CA 1
ATOM 930 C C . THR B 1 17 ? 3.529 15.781 -6.75 1 96.88 17 THR B C 1
ATOM 932 O O . THR B 1 17 ? 4.07 14.961 -6 1 96.88 17 THR B O 1
ATOM 935 N N . GLU B 1 18 ? 3.195 15.516 -7.988 1 92.69 18 GLU B N 1
ATOM 936 C CA . GLU B 1 18 ? 3.457 14.203 -8.578 1 92.69 18 GLU B CA 1
ATOM 937 C C . GLU B 1 18 ? 4.949 13.883 -8.578 1 92.69 18 GLU B C 1
ATOM 939 O O . GLU B 1 18 ? 5.34 12.719 -8.523 1 92.69 18 GLU B O 1
ATOM 944 N N . ASP B 1 19 ? 5.727 15.008 -8.625 1 91.44 19 ASP B N 1
ATOM 945 C CA . ASP B 1 19 ? 7.168 14.797 -8.648 1 91.44 19 ASP B CA 1
ATOM 946 C C . ASP B 1 19 ? 7.75 14.773 -7.242 1 91.44 19 ASP B C 1
ATOM 948 O O . ASP B 1 19 ? 8.961 14.594 -7.062 1 91.44 19 ASP B O 1
ATOM 952 N N . GLY B 1 20 ? 6.949 15.016 -6.227 1 94.75 20 GLY B N 1
ATOM 953 C CA . GLY B 1 20 ? 7.398 14.719 -4.875 1 94.75 20 GLY B CA 1
ATOM 954 C C . GLY B 1 20 ? 7.613 15.961 -4.031 1 94.75 20 GLY B C 1
ATOM 955 O O . GLY B 1 20 ? 8.062 15.875 -2.889 1 94.75 20 GLY B O 1
ATOM 956 N N . ALA B 1 21 ? 7.371 17.156 -4.547 1 95.94 21 ALA B N 1
ATOM 957 C CA . ALA B 1 21 ? 7.496 18.375 -3.748 1 95.94 21 ALA B CA 1
ATOM 958 C C . ALA B 1 21 ? 6.352 18.5 -2.744 1 95.94 21 ALA B C 1
ATOM 960 O O . ALA B 1 21 ? 5.191 18.266 -3.088 1 95.94 21 ALA B O 1
ATOM 961 N N . VAL B 1 22 ? 6.691 18.922 -1.477 1 97.12 22 VAL B N 1
ATOM 962 C CA . VAL B 1 22 ? 5.68 19.062 -0.432 1 97.12 22 VAL B CA 1
ATOM 963 C C . VAL B 1 22 ? 4.906 20.359 -0.622 1 97.12 22 VAL B C 1
ATOM 965 O O . VAL B 1 22 ? 5.504 21.438 -0.679 1 97.12 22 VAL B O 1
ATOM 968 N N . LEU B 1 23 ? 3.572 20.234 -0.781 1 96.69 23 LEU B N 1
ATOM 969 C CA . LEU B 1 23 ? 2.701 21.406 -0.892 1 96.69 23 LEU B CA 1
ATOM 970 C C . LEU B 1 23 ? 2.123 21.781 0.468 1 96.69 23 LEU B C 1
ATOM 972 O O . LEU B 1 23 ? 2.117 22.953 0.839 1 96.69 23 LEU B O 1
ATOM 976 N N . THR B 1 24 ? 1.574 20.828 1.137 1 95.88 24 THR B N 1
ATOM 977 C CA . THR B 1 24 ? 0.974 21.016 2.453 1 95.88 24 THR B CA 1
ATOM 978 C C . THR B 1 24 ? 1.3 19.828 3.363 1 95.88 24 THR B C 1
ATOM 980 O O . THR B 1 24 ? 1.428 18.703 2.898 1 95.88 24 THR B O 1
ATOM 983 N N . SER B 1 25 ? 1.553 20.141 4.617 1 96.69 25 SER B N 1
ATOM 984 C CA . SER B 1 25 ? 1.734 19.078 5.605 1 96.69 25 SER B CA 1
ATOM 985 C C . SER B 1 25 ? 1.203 19.5 6.973 1 96.69 25 SER B C 1
ATOM 987 O O . SER B 1 25 ? 1.192 20.688 7.297 1 96.69 25 SER B O 1
ATOM 989 N N . GLY B 1 26 ? 0.703 18.531 7.719 1 95.81 26 GLY B N 1
ATOM 990 C CA . GLY B 1 26 ? 0.178 18.844 9.039 1 95.81 26 GLY B CA 1
ATOM 991 C C . GLY B 1 26 ? 0.089 17.641 9.945 1 95.81 26 GLY B C 1
ATOM 992 O O . GLY B 1 26 ? 0.209 16.5 9.492 1 95.81 26 GLY B O 1
ATOM 993 N N . GLY B 1 27 ? -0.078 18.016 11.258 1 95.5 27 GLY B N 1
ATOM 994 C CA . GLY B 1 27 ? -0.163 16.953 12.234 1 95.5 27 GLY B CA 1
ATOM 995 C C . GLY B 1 27 ? 1.129 16.172 12.383 1 95.5 27 GLY B C 1
ATOM 996 O O . GLY B 1 27 ? 2.215 16.75 12.414 1 95.5 27 GLY B O 1
ATOM 997 N N . GLU B 1 28 ? 1.067 14.836 12.453 1 94.31 28 GLU B N 1
ATOM 998 C CA . GLU B 1 28 ? 2.225 13.969 12.672 1 94.31 28 GLU B CA 1
ATOM 999 C C . GLU B 1 28 ? 3.072 13.852 11.406 1 94.31 28 GLU B C 1
ATOM 1001 O O . GLU B 1 28 ? 4.203 13.367 11.453 1 94.31 28 GLU B O 1
ATOM 1006 N N . LEU B 1 29 ? 2.582 14.391 10.328 1 95.88 29 LEU B N 1
ATOM 1007 C CA . LEU B 1 29 ? 3.328 14.32 9.078 1 95.88 29 LEU B CA 1
ATOM 1008 C C . LEU B 1 29 ? 3.875 15.688 8.688 1 95.88 29 LEU B C 1
ATOM 1010 O O . LEU B 1 29 ? 4.305 15.883 7.547 1 95.88 29 LEU B O 1
ATOM 1014 N N . GLU B 1 30 ? 3.789 16.641 9.602 1 96.06 30 GLU B N 1
ATOM 1015 C CA . GLU B 1 30 ? 4.211 18 9.297 1 96.06 30 GLU B CA 1
ATOM 1016 C C . GLU B 1 30 ? 5.707 18.062 9.016 1 96.06 30 GLU B C 1
ATOM 1018 O O . GLU B 1 30 ? 6.52 17.609 9.828 1 96.06 30 GLU B O 1
ATOM 1023 N N . ASN B 1 31 ? 6.109 18.562 7.863 1 94.5 31 ASN B N 1
ATOM 1024 C CA . ASN B 1 31 ? 7.473 18.797 7.406 1 94.5 31 ASN B CA 1
ATOM 1025 C C . ASN B 1 31 ? 8.328 17.547 7.492 1 94.5 31 ASN B C 1
ATOM 1027 O O . ASN B 1 31 ? 9.508 17.609 7.824 1 94.5 31 ASN B O 1
ATOM 1031 N N . ASP B 1 32 ? 7.695 16.375 7.316 1 94.12 32 ASP B N 1
ATOM 1032 C CA . ASP B 1 32 ? 8.414 15.102 7.324 1 94.12 32 ASP B CA 1
ATOM 1033 C C . ASP B 1 32 ? 8.914 14.742 5.926 1 94.12 32 ASP B C 1
ATOM 1035 O O . ASP B 1 32 ? 8.234 14.023 5.191 1 94.12 32 ASP B O 1
ATOM 1039 N N . GLU B 1 33 ? 10.055 15.156 5.559 1 94.31 33 GLU B N 1
ATOM 1040 C CA . GLU B 1 33 ? 10.617 14.945 4.23 1 94.31 33 GLU B CA 1
ATOM 1041 C C . GLU B 1 33 ? 10.969 13.484 3.998 1 94.31 33 GLU B C 1
ATOM 1043 O O . GLU B 1 33 ? 10.867 12.984 2.875 1 94.31 33 GLU B O 1
ATOM 1048 N N . ARG B 1 34 ? 11.438 12.977 5.105 1 94.62 34 ARG B N 1
ATOM 1049 C CA . ARG B 1 34 ? 11.742 11.555 5.004 1 94.62 34 ARG B CA 1
ATOM 1050 C C . ARG B 1 34 ? 10.508 10.75 4.613 1 94.62 34 ARG B C 1
ATOM 1052 O O . ARG B 1 34 ? 10.555 9.914 3.705 1 94.62 34 ARG B O 1
ATOM 1059 N N . PHE B 1 35 ? 9.406 10.984 5.254 1 95.56 35 PHE B N 1
ATOM 1060 C CA . PHE B 1 35 ? 8.156 10.305 4.941 1 95.56 35 PHE B CA 1
ATOM 1061 C C . PHE B 1 35 ? 7.715 10.609 3.514 1 95.56 35 PHE B C 1
ATOM 1063 O O . PHE B 1 35 ? 7.281 9.719 2.785 1 95.56 35 PHE B O 1
ATOM 1070 N N . ALA B 1 36 ? 7.875 11.789 3.119 1 97.31 36 ALA B N 1
ATOM 1071 C CA . ALA B 1 36 ? 7.516 12.18 1.758 1 97.31 36 ALA B CA 1
ATOM 1072 C C . ALA B 1 36 ? 8.297 11.359 0.731 1 97.31 36 ALA B C 1
ATOM 1074 O O . ALA B 1 36 ? 7.727 10.898 -0.261 1 97.31 36 ALA B O 1
ATOM 1075 N N . ASN B 1 37 ? 9.555 11.203 0.98 1 96.94 37 ASN B N 1
ATOM 1076 C CA . ASN B 1 37 ? 10.391 10.438 0.06 1 96.94 37 ASN B CA 1
ATOM 1077 C C . ASN B 1 37 ? 9.969 8.977 0.003 1 96.94 37 ASN B C 1
ATOM 1079 O O . ASN B 1 37 ? 9.992 8.359 -1.063 1 96.94 37 ASN B O 1
ATOM 1083 N N . ILE B 1 38 ? 9.602 8.461 1.121 1 97.56 38 ILE B N 1
ATOM 1084 C CA . ILE B 1 38 ? 9.133 7.078 1.175 1 97.56 38 ILE B CA 1
ATOM 1085 C C . ILE B 1 38 ? 7.863 6.934 0.346 1 97.56 38 ILE B C 1
ATOM 1087 O O . ILE B 1 38 ? 7.727 5.992 -0.439 1 97.56 38 ILE B O 1
ATOM 1091 N N . VAL B 1 39 ? 6.957 7.855 0.491 1 97.69 39 VAL B N 1
ATOM 1092 C CA . VAL B 1 39 ? 5.691 7.84 -0.236 1 97.69 39 VAL B CA 1
ATOM 1093 C C . VAL B 1 39 ? 5.957 7.863 -1.739 1 97.69 39 VAL B C 1
ATOM 1095 O O . VAL B 1 39 ? 5.348 7.105 -2.496 1 97.69 39 VAL B O 1
ATOM 1098 N N . ILE B 1 40 ? 6.891 8.703 -2.17 1 97.38 40 ILE B N 1
ATOM 1099 C CA . ILE B 1 40 ? 7.242 8.797 -3.584 1 97.38 40 ILE B CA 1
ATOM 1100 C C . ILE B 1 40 ? 7.781 7.449 -4.066 1 97.38 40 ILE B C 1
ATOM 1102 O O . ILE B 1 40 ? 7.453 7.004 -5.168 1 97.38 40 ILE B O 1
ATOM 1106 N N . GLY B 1 41 ? 8.586 6.863 -3.254 1 97.31 41 GLY B N 1
ATOM 1107 C CA . GLY B 1 41 ? 9.102 5.547 -3.584 1 97.31 41 GLY B CA 1
ATOM 1108 C C . GLY B 1 41 ? 8.016 4.5 -3.738 1 97.31 41 GLY B C 1
ATOM 1109 O O . GLY B 1 41 ? 8.039 3.703 -4.68 1 97.31 41 GLY B O 1
ATOM 1110 N N . LEU B 1 42 ? 7.043 4.543 -2.838 1 97.69 42 LEU B N 1
ATOM 1111 C CA . LEU B 1 42 ? 5.922 3.613 -2.9 1 97.69 42 LEU B CA 1
ATOM 1112 C C . LEU B 1 42 ? 5.148 3.785 -4.203 1 97.69 42 LEU B C 1
ATOM 1114 O O . LEU B 1 42 ? 4.828 2.801 -4.875 1 97.69 42 LEU B O 1
ATOM 1118 N N . ILE B 1 43 ? 4.895 4.98 -4.551 1 96.38 43 ILE B N 1
ATOM 1119 C CA . ILE B 1 43 ? 4.137 5.285 -5.758 1 96.38 43 ILE B CA 1
ATOM 1120 C C . ILE B 1 43 ? 4.934 4.855 -6.988 1 96.38 43 ILE B C 1
ATOM 1122 O O . ILE B 1 43 ? 4.379 4.262 -7.918 1 96.38 43 ILE B O 1
ATOM 1126 N N . THR B 1 44 ? 6.219 5.145 -6.996 1 95.56 44 THR B N 1
ATOM 1127 C CA . THR B 1 44 ? 7.078 4.773 -8.109 1 95.56 44 THR B CA 1
ATOM 1128 C C . THR B 1 44 ? 7.055 3.264 -8.336 1 95.56 44 THR B C 1
ATOM 1130 O O . THR B 1 44 ? 6.914 2.801 -9.469 1 95.56 44 THR B O 1
ATOM 1133 N N . LEU B 1 45 ? 7.168 2.473 -7.305 1 96.12 45 LEU B N 1
ATOM 1134 C CA . LEU B 1 45 ? 7.137 1.019 -7.414 1 96.12 45 LEU B CA 1
ATOM 1135 C C . LEU B 1 45 ? 5.762 0.536 -7.859 1 96.12 45 LEU B C 1
ATOM 1137 O O . LEU B 1 45 ? 5.652 -0.355 -8.703 1 96.12 45 LEU B O 1
ATOM 1141 N N . THR B 1 46 ? 4.676 1.09 -7.328 1 95.75 46 THR B N 1
ATOM 1142 C CA . THR B 1 46 ? 3.312 0.713 -7.676 1 95.75 46 THR B CA 1
ATOM 1143 C C . THR B 1 46 ? 3.049 0.945 -9.156 1 95.75 46 THR B C 1
ATOM 1145 O O . THR B 1 46 ? 2.373 0.143 -9.805 1 95.75 46 THR B O 1
ATOM 1148 N N . ASN B 1 47 ? 3.605 1.973 -9.648 1 92.5 47 ASN B N 1
ATOM 1149 C CA . ASN B 1 47 ? 3.4 2.305 -11.055 1 92.5 47 ASN B CA 1
ATOM 1150 C C . ASN B 1 47 ? 4.086 1.298 -11.969 1 92.5 47 ASN B C 1
ATOM 1152 O O . ASN B 1 47 ? 3.785 1.232 -13.164 1 92.5 47 ASN B O 1
ATOM 1156 N N . LYS B 1 48 ? 4.984 0.535 -11.461 1 92.75 48 LYS B N 1
ATOM 1157 C CA . LYS B 1 48 ? 5.684 -0.47 -12.25 1 92.75 48 LYS B CA 1
ATOM 1158 C C . LYS B 1 48 ? 4.891 -1.771 -12.32 1 92.75 48 LYS B C 1
ATOM 1160 O O . LYS B 1 48 ? 5.188 -2.645 -13.133 1 92.75 48 LYS B O 1
ATOM 1165 N N . ILE B 1 49 ? 3.93 -2.039 -11.398 1 92.06 49 ILE B N 1
ATOM 1166 C CA . ILE B 1 49 ? 3.199 -3.299 -11.312 1 92.06 49 ILE B CA 1
ATOM 1167 C C . ILE B 1 49 ? 2.459 -3.561 -12.617 1 92.06 49 ILE B C 1
ATOM 1169 O O . ILE B 1 49 ? 2.578 -4.641 -13.203 1 92.06 49 ILE B O 1
ATOM 1173 N N . ASP B 1 50 ? 1.456 -2.879 -12.914 1 70.12 50 ASP B N 1
ATOM 1174 C CA . ASP B 1 50 ? 0.647 -3.178 -14.086 1 70.12 50 ASP B CA 1
ATOM 1175 C C . ASP B 1 50 ? 1.134 -2.391 -15.305 1 70.12 50 ASP B C 1
ATOM 1177 O O . ASP B 1 50 ? 0.473 -1.448 -15.742 1 70.12 50 ASP B O 1
ATOM 1181 N N . PRO B 1 51 ? 2.434 -2.691 -15.594 1 58.06 51 PRO B N 1
ATOM 1182 C CA . PRO B 1 51 ? 2.836 -1.989 -16.812 1 58.06 51 PRO B CA 1
ATOM 1183 C C . PRO B 1 51 ? 1.929 -2.305 -18 1 58.06 51 PRO B C 1
ATOM 1185 O O . PRO B 1 51 ? 1.681 -1.435 -18.844 1 58.06 51 PRO B O 1
ATOM 1188 N N . LYS B 1 52 ? 1.734 -3.553 -18.219 1 51.78 52 LYS B N 1
ATOM 1189 C CA . LYS B 1 52 ? 0.987 -4.035 -19.375 1 51.78 52 LYS B CA 1
ATOM 1190 C C . LYS B 1 52 ? -0.472 -3.592 -19.312 1 51.78 52 LYS B C 1
ATOM 1192 O O . LYS B 1 52 ? -1.127 -3.447 -20.359 1 51.78 52 LYS B O 1
ATOM 1197 N N . ALA B 1 53 ? -0.995 -3.795 -18.188 1 44.56 53 ALA B N 1
ATOM 1198 C CA . ALA B 1 53 ? -2.406 -3.436 -18.0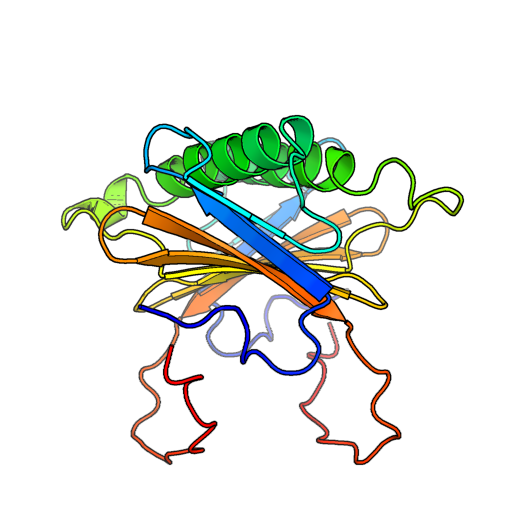94 1 44.56 53 ALA B CA 1
ATOM 1199 C C . ALA B 1 53 ? -2.627 -1.979 -18.5 1 44.56 53 ALA B C 1
ATOM 1201 O O . ALA B 1 53 ? -3.768 -1.535 -18.641 1 44.56 53 ALA B O 1
ATOM 1202 N N . PHE B 1 54 ? -1.593 -1.172 -18.391 1 44.38 54 PHE B N 1
ATOM 1203 C CA . PHE B 1 54 ? -1.902 0.228 -18.656 1 44.38 54 PHE B CA 1
ATOM 1204 C C . PHE B 1 54 ? -1.891 0.512 -20.156 1 44.38 54 PHE B C 1
ATOM 1206 O O . PHE B 1 54 ? -1.073 1.3 -20.625 1 44.38 54 PHE B O 1
ATOM 1213 N N . PRO B 1 55 ? -2.201 -0.456 -20.859 1 46.47 55 PRO B N 1
ATOM 1214 C CA . PRO B 1 55 ? -2.369 0.298 -22.094 1 46.47 55 PRO B CA 1
ATOM 1215 C C . PRO B 1 55 ? -2.963 1.688 -21.875 1 46.47 55 PRO B C 1
ATOM 1217 O O . PRO B 1 55 ? -2.63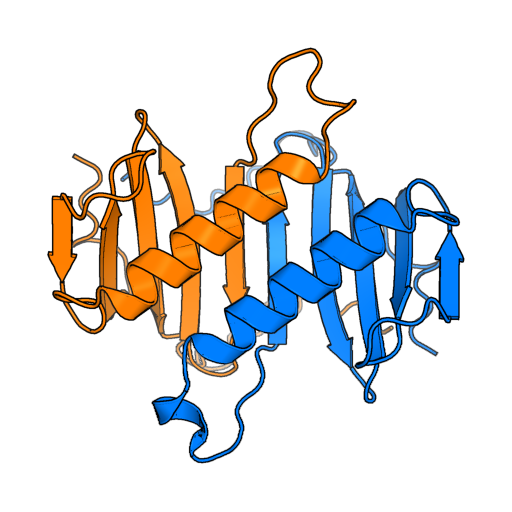7 2.629 -22.594 1 46.47 55 PRO B O 1
ATOM 1220 N N . ASN B 1 56 ? -4.016 1.682 -21.062 1 48.03 56 ASN B N 1
ATOM 1221 C CA . ASN B 1 56 ? -4.734 2.932 -20.828 1 48.03 56 ASN B CA 1
ATOM 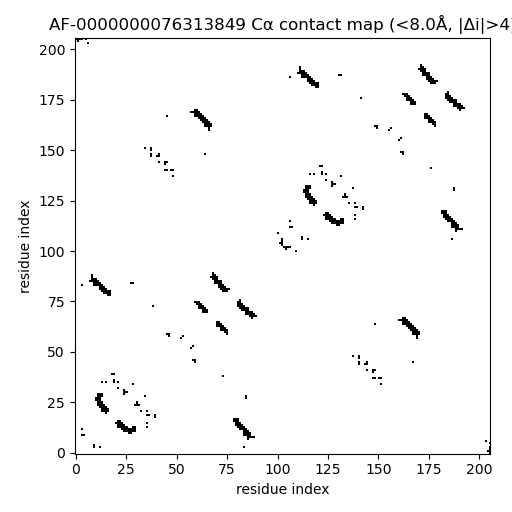1222 C C . ASN B 1 56 ? -4.168 3.697 -19.641 1 48.03 56 ASN B C 1
ATOM 1224 O O . ASN B 1 56 ? -4.785 4.645 -19.156 1 48.03 56 ASN B O 1
ATOM 1228 N N . ASN B 1 57 ? -2.908 3.502 -19.297 1 54.88 57 ASN B N 1
ATOM 1229 C CA . ASN B 1 57 ? -2.295 4.336 -18.266 1 54.88 57 ASN B CA 1
ATOM 1230 C C . ASN B 1 57 ? -2.992 4.168 -16.922 1 54.88 57 ASN B C 1
ATOM 1232 O O . ASN B 1 57 ? -3.264 5.152 -16.234 1 54.88 57 ASN B O 1
ATOM 1236 N N . GLU B 1 58 ? -3.58 3.014 -16.562 1 63.22 58 GLU B N 1
ATOM 1237 C CA . GLU B 1 58 ? -4.395 2.945 -15.359 1 63.22 58 GLU B CA 1
ATOM 1238 C C . GLU B 1 58 ? -3.543 3.145 -14.109 1 63.22 58 GLU B C 1
ATOM 1240 O O . GLU B 1 58 ? -2.521 2.479 -13.938 1 63.22 58 GLU B O 1
ATOM 1245 N N . THR B 1 59 ? -3.725 4.211 -13.523 1 84.19 59 THR B N 1
ATOM 1246 C CA . THR B 1 59 ? -3.135 4.59 -12.242 1 84.19 59 THR B CA 1
ATOM 1247 C C . THR B 1 59 ? -3.908 3.963 -11.086 1 84.19 59 THR B C 1
ATOM 1249 O O . THR B 1 59 ? -5.09 3.639 -11.219 1 84.19 59 THR B O 1
ATOM 1252 N N . PHE B 1 60 ? -3.131 3.512 -10.141 1 91.75 60 PHE B N 1
ATOM 1253 C CA . PHE B 1 60 ? -3.803 3.004 -8.945 1 91.75 60 PHE B CA 1
ATOM 1254 C C . PHE B 1 60 ? -4.734 4.059 -8.367 1 91.75 60 PHE B C 1
ATOM 1256 O O . PHE B 1 60 ? -4.512 5.258 -8.539 1 91.75 60 PHE B O 1
ATOM 1263 N N . ASP B 1 61 ? -5.777 3.613 -7.688 1 92.88 61 ASP B N 1
ATOM 1264 C CA . ASP B 1 61 ? -6.703 4.52 -7.016 1 92.88 61 ASP B CA 1
ATOM 1265 C C . ASP B 1 61 ? -6.211 4.863 -5.613 1 92.88 61 ASP B C 1
ATOM 1267 O O . ASP B 1 61 ? -6.281 6.02 -5.191 1 92.88 61 ASP B O 1
ATOM 1271 N N . LYS B 1 62 ? -5.703 3.824 -4.953 1 96.19 62 LYS B N 1
ATOM 1272 C CA . LYS B 1 62 ? -5.418 4.004 -3.533 1 96.19 62 LYS B CA 1
ATOM 1273 C C . LYS B 1 62 ? -4.379 2.994 -3.051 1 96.19 62 LYS B C 1
ATOM 1275 O O . LYS B 1 62 ? -4.441 1.814 -3.406 1 96.19 62 LYS B O 1
ATOM 1280 N N . ILE B 1 63 ? -3.41 3.473 -2.322 1 98.06 63 ILE B N 1
ATOM 1281 C CA . ILE B 1 63 ? -2.541 2.604 -1.534 1 98.06 63 ILE B CA 1
ATOM 1282 C C . ILE B 1 63 ? -2.871 2.756 -0.051 1 98.06 63 ILE B C 1
ATOM 1284 O O . ILE B 1 63 ? -2.939 3.873 0.466 1 98.06 63 ILE B O 1
ATOM 1288 N N . SER B 1 64 ? -3.08 1.69 0.646 1 97.88 64 SER B N 1
ATOM 1289 C CA . SER B 1 64 ? -3.33 1.714 2.084 1 97.88 64 SER B CA 1
ATOM 1290 C C . SER B 1 64 ? -2.314 0.859 2.836 1 97.88 64 SER B C 1
ATOM 1292 O O . SER B 1 64 ? -2.045 -0.278 2.445 1 97.88 64 SER B O 1
ATOM 1294 N N . ILE B 1 65 ? -1.748 1.438 3.793 1 97.69 65 ILE B N 1
ATOM 1295 C CA . ILE B 1 65 ? -0.861 0.712 4.695 1 97.69 65 ILE B CA 1
ATOM 1296 C C . ILE B 1 65 ? -1.463 0.683 6.098 1 97.69 65 ILE B C 1
ATOM 1298 O O . ILE B 1 65 ? -1.632 1.729 6.73 1 97.69 65 ILE B O 1
ATOM 1302 N N . THR B 1 66 ? -1.742 -0.495 6.594 1 95.75 66 THR B N 1
ATOM 1303 C CA . THR B 1 66 ? -2.455 -0.636 7.859 1 95.75 66 THR B CA 1
ATOM 1304 C C . THR B 1 66 ? -1.532 -1.189 8.938 1 95.75 66 THR B C 1
ATOM 1306 O O . THR B 1 66 ? -0.837 -2.184 8.727 1 95.75 66 THR B O 1
ATOM 1309 N N . TYR B 1 67 ? -1.54 -0.492 10.094 1 93.12 67 TYR B N 1
ATOM 1310 C CA . TYR B 1 67 ? -0.884 -0.92 11.32 1 93.12 67 TYR B CA 1
ATOM 1311 C C . TYR B 1 67 ? -1.909 -1.266 12.391 1 93.12 67 TYR B C 1
ATOM 1313 O O . TYR B 1 67 ? -3.109 -1.056 12.203 1 93.12 67 TYR B O 1
ATOM 1321 N N . PRO B 1 68 ? -1.431 -1.832 13.453 1 90.25 68 PRO B N 1
ATOM 1322 C CA . PRO B 1 68 ? -2.371 -2.213 14.508 1 90.25 68 PRO B CA 1
ATOM 1323 C C . PRO B 1 68 ? -3.186 -1.031 15.031 1 90.25 68 PRO B C 1
ATOM 1325 O O . PRO B 1 68 ? -4.379 -1.176 15.312 1 90.25 68 PRO B O 1
ATOM 1328 N N . ASP B 1 69 ? -2.654 0.161 15.109 1 90.94 69 ASP B N 1
ATOM 1329 C CA . ASP B 1 69 ? -3.336 1.254 15.789 1 90.94 69 ASP B CA 1
ATOM 1330 C C . ASP B 1 69 ? -3.529 2.451 14.867 1 90.94 69 ASP B C 1
ATOM 1332 O O . ASP B 1 69 ? -4.172 3.434 15.234 1 90.94 69 ASP B O 1
ATOM 1336 N N . HIS B 1 70 ? -2.988 2.385 13.688 1 94 70 HIS B N 1
ATOM 1337 C CA . HIS B 1 70 ? -3.119 3.477 12.734 1 94 70 HIS B CA 1
ATOM 1338 C C . HIS B 1 70 ? -2.982 2.975 11.297 1 94 70 HIS B C 1
ATOM 1340 O O . HIS B 1 70 ? -2.742 1.786 11.07 1 94 70 HIS B O 1
ATOM 1346 N N . CYS B 1 71 ? -3.262 3.83 10.352 1 96.06 71 CYS B N 1
ATOM 1347 C CA . CYS B 1 71 ? -3.043 3.492 8.945 1 96.06 71 CYS B CA 1
ATOM 1348 C C . CYS B 1 71 ? -2.67 4.73 8.141 1 96.06 71 CYS B C 1
ATOM 1350 O O . CYS B 1 71 ? -2.85 5.855 8.602 1 96.06 71 CYS B O 1
ATOM 1352 N N . TYR B 1 72 ? -2.084 4.539 7.02 1 96.75 72 TYR B N 1
ATOM 1353 C CA . TYR B 1 72 ? -1.803 5.543 6 1 96.75 72 TYR B CA 1
ATOM 1354 C C . TYR B 1 72 ? -2.605 5.273 4.734 1 96.75 72 TYR B C 1
ATOM 1356 O O . TYR B 1 72 ? -2.676 4.137 4.266 1 96.75 72 TYR B O 1
ATOM 1364 N N . ILE B 1 73 ? -3.219 6.328 4.211 1 97.62 73 ILE B N 1
ATOM 1365 C CA . ILE B 1 73 ? -3.924 6.25 2.934 1 97.62 73 ILE B CA 1
ATOM 1366 C C . ILE B 1 73 ? -3.283 7.207 1.932 1 97.62 73 ILE B C 1
ATOM 1368 O O . ILE B 1 73 ? -3.109 8.391 2.219 1 97.62 73 ILE B O 1
ATOM 1372 N N . ILE B 1 74 ? -2.918 6.684 0.807 1 97.62 74 ILE B N 1
ATOM 1373 C CA . ILE B 1 74 ? -2.271 7.453 -0.249 1 97.62 74 ILE B CA 1
ATOM 1374 C C . ILE B 1 74 ? -3.137 7.434 -1.508 1 97.62 74 ILE B C 1
ATOM 1376 O O . ILE B 1 74 ? -3.508 6.363 -1.995 1 97.62 74 ILE B O 1
ATOM 1380 N N . CYS B 1 75 ? -3.504 8.539 -2.039 1 95.88 75 CYS B N 1
ATOM 1381 C CA . CYS B 1 75 ? -4.309 8.664 -3.248 1 95.88 75 CYS B CA 1
ATOM 1382 C C . CYS B 1 75 ? -3.701 9.688 -4.203 1 95.88 75 CYS B C 1
ATOM 1384 O O . CYS B 1 75 ? -3.061 10.641 -3.766 1 95.88 75 CYS B O 1
ATOM 1386 N N . LEU B 1 76 ? -3.928 9.383 -5.473 1 92.44 76 LEU B N 1
ATOM 1387 C CA . LEU B 1 76 ? -3.58 10.352 -6.504 1 92.44 76 LEU B CA 1
ATOM 1388 C C . LEU B 1 76 ? -4.824 11.07 -7.02 1 92.44 76 LEU B C 1
ATOM 1390 O O . LEU B 1 76 ? -5.723 10.438 -7.574 1 92.44 76 LEU B O 1
ATOM 1394 N N . SER B 1 77 ? -4.93 12.312 -6.707 1 89.88 77 SER B N 1
ATOM 1395 C CA . SER B 1 77 ? -6.074 13.117 -7.121 1 89.88 77 SER B CA 1
ATOM 1396 C C . SER B 1 77 ? -5.641 14.508 -7.562 1 89.88 77 SER B C 1
ATOM 1398 O O . SER B 1 77 ? -4.867 15.172 -6.871 1 89.88 77 SER B O 1
ATOM 1400 N N . ASN B 1 78 ? -6.141 14.969 -8.766 1 89.94 78 ASN B N 1
ATOM 1401 C CA . ASN B 1 78 ? -5.836 16.281 -9.312 1 89.94 78 ASN B CA 1
ATOM 1402 C C . ASN B 1 78 ? -4.332 16.5 -9.453 1 89.94 78 ASN B C 1
ATOM 1404 O O . ASN B 1 78 ? -3.811 17.547 -9.047 1 89.94 78 ASN B O 1
ATOM 1408 N N . LYS B 1 79 ? -3.646 15.523 -9.938 1 89.75 79 LYS B N 1
ATOM 1409 C CA . LYS B 1 79 ? -2.215 15.555 -10.227 1 89.75 79 LYS B CA 1
ATOM 1410 C C . LYS B 1 79 ? -1.408 15.812 -8.953 1 89.75 79 LYS B C 1
ATOM 1412 O O . LYS B 1 79 ? -0.313 16.375 -9.008 1 89.75 79 LYS B O 1
ATOM 1417 N N . LYS B 1 80 ? -2.064 15.508 -7.824 1 95.62 80 LYS B N 1
ATOM 1418 C CA . LYS B 1 80 ? -1.396 15.602 -6.527 1 95.62 80 LYS B CA 1
ATOM 1419 C C . LYS B 1 80 ? -1.476 14.281 -5.77 1 95.62 80 LYS B C 1
ATOM 142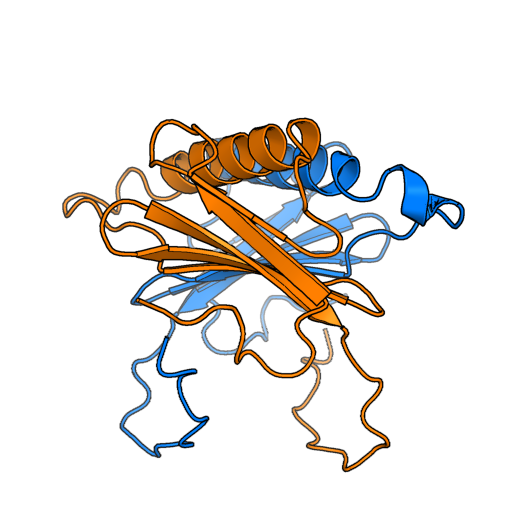1 O O . LYS B 1 80 ? -2.4 13.5 -5.977 1 95.62 80 LYS B O 1
ATOM 1426 N N . ILE B 1 81 ? -0.437 14.164 -4.941 1 96.75 81 ILE B N 1
ATOM 1427 C CA . ILE B 1 81 ? -0.416 13.023 -4.039 1 96.75 81 ILE B CA 1
ATOM 1428 C C . ILE B 1 81 ? -0.974 13.43 -2.676 1 96.75 81 ILE B C 1
ATOM 1430 O O . ILE B 1 81 ? -0.434 14.328 -2.021 1 96.75 81 ILE B O 1
ATOM 1434 N N . HIS B 1 82 ? -2.107 12.797 -2.287 1 96.56 82 HIS B N 1
ATOM 1435 C CA . HIS B 1 82 ? -2.721 13.055 -0.988 1 96.56 82 HIS B CA 1
ATOM 1436 C C . HIS B 1 82 ? -2.439 11.914 -0.014 1 96.56 82 HIS B C 1
ATOM 1438 O O . HIS B 1 82 ? -2.713 10.75 -0.318 1 96.56 82 HIS B O 1
ATOM 1444 N N . VAL B 1 83 ? -1.872 12.242 1.145 1 97.69 83 VAL B N 1
ATOM 1445 C CA . VAL B 1 83 ? -1.597 11.242 2.174 1 97.69 83 VAL B CA 1
ATOM 1446 C C . VAL B 1 83 ? -2.32 11.625 3.465 1 97.69 83 VAL B C 1
ATOM 1448 O O . VAL B 1 83 ? -2.26 12.773 3.906 1 97.69 83 VAL B O 1
ATOM 1451 N N . VAL B 1 84 ? -3.027 10.594 4.035 1 97 84 VAL B N 1
ATOM 1452 C CA . VAL B 1 84 ? -3.67 10.781 5.332 1 97 84 VAL B CA 1
ATOM 1453 C C . VAL B 1 84 ? -3.219 9.688 6.297 1 97 84 VAL B C 1
ATOM 1455 O O . VAL B 1 84 ? -3.18 8.516 5.934 1 97 84 VAL B O 1
ATOM 1458 N N . LYS B 1 85 ? -2.748 10.117 7.379 1 96 85 LYS B N 1
ATOM 1459 C CA . LYS B 1 85 ? -2.549 9.203 8.5 1 96 85 LYS B CA 1
ATOM 1460 C C . LYS B 1 85 ? -3.748 9.219 9.445 1 96 85 LYS B C 1
ATOM 1462 O O . LYS B 1 85 ? -4.199 10.289 9.867 1 96 85 LYS B O 1
ATOM 1467 N N . LYS B 1 86 ? -4.312 8.031 9.633 1 95.5 86 LYS B N 1
ATOM 1468 C CA . LYS B 1 86 ? -5.496 7.91 10.484 1 95.5 86 LYS B CA 1
ATOM 1469 C C . LYS B 1 86 ? -5.25 6.945 11.641 1 95.5 86 LYS B C 1
ATOM 1471 O O . LYS B 1 86 ? -4.516 5.969 11.492 1 95.5 86 LYS B O 1
ATOM 1476 N N . LYS B 1 87 ? -5.832 7.348 12.859 1 94.94 87 LYS B N 1
ATOM 1477 C CA . LYS B 1 87 ? -5.84 6.402 13.969 1 94.94 87 LYS B CA 1
ATOM 1478 C C . LYS B 1 87 ? -6.938 5.355 13.789 1 94.94 87 LYS B C 1
ATOM 1480 O O . LYS B 1 87 ? -8.031 5.668 13.312 1 94.94 87 LYS B O 1
ATOM 1485 N N . LEU B 1 88 ? -6.512 4.184 14.031 1 89.75 88 LEU B N 1
ATOM 1486 C CA . LEU B 1 88 ? -7.504 3.111 14.008 1 89.75 88 LEU B CA 1
ATOM 1487 C C . LEU B 1 88 ? -8.078 2.875 15.398 1 89.75 88 LEU B C 1
ATOM 1489 O O . LEU B 1 88 ? -7.332 2.646 16.359 1 89.75 88 LEU B O 1
ATOM 1493 N N . THR B 1 89 ? -9 3.76 15.797 1 75.44 89 THR B N 1
ATOM 1494 C CA . THR B 1 89 ? -9.594 3.6 17.109 1 75.44 89 THR B CA 1
ATOM 1495 C C . THR B 1 89 ? -10.227 2.219 17.266 1 75.44 89 THR B C 1
ATOM 1497 O O . THR B 1 89 ? -10.836 1.709 16.312 1 75.44 89 THR B O 1
ATOM 1500 N N . SER B 1 90 ? -9.508 1.399 18.047 1 58 90 SER B N 1
ATOM 1501 C CA . SER B 1 90 ? -10.211 0.177 18.438 1 58 90 SER B CA 1
ATOM 1502 C C . SER B 1 90 ? -11.688 0.442 18.672 1 58 90 SER B C 1
ATOM 1504 O O . SER B 1 90 ? -12.055 1.171 19.594 1 58 90 SER B O 1
ATOM 1506 N N . SER B 1 91 ? -12.352 1.034 17.594 1 49.31 91 SER B N 1
ATOM 1507 C CA . SER B 1 91 ? -13.773 1.089 17.906 1 49.31 91 SER B CA 1
ATOM 1508 C C . SER B 1 91 ? -14.164 -0.019 18.891 1 49.31 91 SER B C 1
ATOM 1510 O O . SER B 1 91 ? -13.719 -1.16 18.75 1 49.31 91 SER B O 1
ATOM 1512 N N . THR B 1 92 ? -14.477 0.219 20.062 1 41.88 92 THR B N 1
ATOM 1513 C CA . THR B 1 92 ? -15.32 -0.719 20.797 1 41.88 92 THR B CA 1
ATOM 1514 C C . THR B 1 92 ? -16.188 -1.531 19.844 1 41.88 92 THR B C 1
ATOM 1516 O O . THR B 1 92 ? -16.672 -1.007 18.828 1 41.88 92 THR B O 1
ATOM 1519 N N . THR B 1 93 ? -16.25 -2.887 19.984 1 37.56 93 THR B N 1
ATOM 1520 C CA . THR B 1 93 ? -16.812 -4.035 19.281 1 37.56 93 THR B CA 1
ATOM 1521 C C . THR B 1 93 ? -18.156 -3.672 18.641 1 37.56 93 THR B C 1
ATOM 1523 O O . THR B 1 93 ? -19.219 -4.02 19.156 1 37.56 93 THR B O 1
ATOM 1526 N N . ALA B 1 94 ? -18.719 -2.586 18.141 1 33.47 94 ALA B N 1
ATOM 1527 C CA . ALA B 1 94 ? -19.859 -3.148 17.406 1 33.47 94 ALA B CA 1
ATOM 1528 C C . ALA B 1 94 ? -19.406 -3.986 16.219 1 33.47 94 ALA B C 1
ATOM 1530 O O . ALA B 1 94 ? -18.688 -3.492 15.352 1 33.47 94 ALA B O 1
ATOM 1531 N N . ALA B 1 95 ? -19.062 -5.301 16.375 1 34.66 95 ALA B N 1
ATOM 1532 C CA . ALA B 1 95 ? -18.609 -6.441 15.586 1 34.66 95 ALA B CA 1
ATOM 1533 C C . ALA B 1 95 ? -19.094 -6.34 14.141 1 34.66 95 ALA B C 1
ATOM 1535 O O . ALA B 1 95 ? -20.297 -6.461 13.883 1 34.66 95 ALA B O 1
ATOM 1536 N N . VAL B 1 96 ? -18.828 -5.426 13.297 1 34.97 96 VAL B N 1
ATOM 1537 C CA . VAL B 1 96 ? -19.328 -5.926 12.016 1 34.97 96 VAL B CA 1
ATOM 1538 C C . VAL B 1 96 ? -18.5 -7.129 11.578 1 34.97 96 VAL B C 1
ATOM 1540 O O . VAL B 1 96 ? -17.266 -7.109 11.656 1 34.97 96 VAL B O 1
ATOM 1543 N N . GLU B 1 97 ? -18.766 -8.289 11.898 1 34.28 97 GLU B N 1
ATOM 1544 C CA . GLU B 1 97 ? -18.328 -9.641 11.539 1 34.28 97 GLU B CA 1
ATOM 1545 C C . GLU B 1 97 ? -17.859 -9.703 10.094 1 34.28 97 GLU B C 1
ATOM 1547 O O . GLU B 1 97 ? -18.656 -9.594 9.164 1 34.28 97 GLU B O 1
ATOM 1552 N N . GLN B 1 98 ? -17.062 -8.797 9.57 1 37.59 98 GLN B N 1
ATOM 1553 C CA . GLN B 1 98 ? -16.797 -9.352 8.25 1 37.59 98 GLN B CA 1
ATOM 1554 C C . GLN B 1 98 ? -15.922 -10.602 8.336 1 37.59 98 GLN B C 1
ATOM 1556 O O . GLN B 1 98 ? -15.016 -10.672 9.172 1 37.59 98 GLN B O 1
ATOM 1561 N N . PRO B 1 99 ? -16.266 -11.734 7.844 1 33.66 99 PRO B N 1
ATOM 1562 C CA . PRO B 1 99 ? -15.617 -13.039 7.977 1 33.66 99 PRO B CA 1
ATOM 1563 C C . PRO B 1 99 ? -14.141 -13 7.613 1 33.66 99 PRO B C 1
ATOM 1565 O O . PRO B 1 99 ? -13.766 -12.445 6.578 1 33.66 99 PRO B O 1
ATOM 1568 N N . LEU B 1 100 ? -13.273 -12.703 8.523 1 34.44 100 LEU B N 1
ATOM 1569 C CA . LEU B 1 100 ? -11.852 -12.953 8.328 1 34.44 100 LEU B CA 1
ATOM 1570 C C . LEU B 1 100 ? -11.633 -14.148 7.406 1 34.44 100 LEU B C 1
ATOM 1572 O O . LEU B 1 100 ? -12.211 -15.219 7.613 1 34.44 100 LEU B O 1
ATOM 1576 N N . ILE B 1 101 ? -11.266 -13.844 6.262 1 32.06 101 ILE B N 1
ATOM 1577 C CA . ILE B 1 101 ? -10.969 -15 5.434 1 32.06 101 ILE B CA 1
ATOM 1578 C C . ILE B 1 101 ? -10.062 -15.961 6.191 1 32.06 101 ILE B C 1
ATOM 1580 O O . ILE B 1 101 ? -9.016 -15.562 6.703 1 32.06 101 ILE B O 1
ATOM 1584 N N . ASP B 1 102 ? -10.68 -16.75 7.078 1 31.47 102 ASP B N 1
ATOM 1585 C CA . ASP B 1 102 ? -10.008 -17.906 7.676 1 31.47 102 ASP B CA 1
ATOM 1586 C C . ASP B 1 102 ? -9.016 -18.531 6.699 1 31.47 102 ASP B C 1
ATOM 1588 O O . ASP B 1 102 ? -9.406 -19.031 5.648 1 31.47 102 ASP B O 1
ATOM 1592 N N . VAL B 1 103 ? -7.789 -17.75 6.484 1 27.12 103 VAL B N 1
ATOM 1593 C CA . VAL B 1 103 ? -6.805 -18.516 5.727 1 27.12 103 VAL B CA 1
ATOM 1594 C C . VAL B 1 103 ? -6.129 -19.547 6.645 1 27.12 103 VAL B C 1
ATOM 1596 O O . VAL B 1 103 ? -5.891 -19.266 7.82 1 27.12 103 VAL B O 1
#

Sequence (206 aa):
MLSLERIPDQIGHLILTEDGAVLTSGGELENDERFANIVIGLITLTNKIDPKAFPNNETFDKISITYPDHCYIICLSNKKIHVVKKKLTSSTTAAVEQPLIDVMLSLERIPDQIGHLILTEDGAVLTSGGELENDERFANIVIGLITLTNKIDPKAFPNNETFDKISITYPDHCYIICLSNKKIHVVKKKLTSSTTAAVEQPLIDV

Radius of gyration: 17.14 Å; Cα contacts (8 Å, |Δi|>4): 362; chains: 2; bounding box: 40×45×43 Å

pLDDT: mean 81.03, std 22.82, range [26.8, 98.06]

Solvent-accessible surface area (backbone atoms only — not comparable to full-atom values): 11598 Å² total; per-residue (Å²): 120,59,51,74,86,71,43,81,56,50,53,20,30,37,30,23,41,76,89,53,52,80,75,46,54,31,68,80,35,43,86,40,60,68,56,48,52,42,50,45,50,46,51,56,47,56,63,59,65,52,55,75,73,23,76,77,65,66,62,64,53,35,40,36,41,32,38,91,54,30,32,39,41,37,32,67,56,93,76,23,35,42,34,38,31,30,53,44,67,78,63,74,73,81,67,75,76,65,81,67,77,83,77,121,56,51,73,86,69,42,83,57,50,52,21,31,38,31,23,40,78,88,55,51,80,74,46,56,31,68,80,37,43,86,41,61,70,55,48,51,41,51,46,50,46,51,57,48,57,63,58,64,52,56,75,74,22,77,78,64,67,61,65,53,35,40,36,41,33,38,90,54,30,33,38,40,38,32,68,56,91,75,22,34,42,35,38,31,31,52,45,67,78,63,73,77,77,71,75,76,65,80,67,77,82,75

Secondary structure (DSSP, 8-state):
---GGG-TTEEEEEEEETT--EEEEEETTTT-HHHHHHHHHHHHHHHHHSSSSTTS----SEEEEE-SSEEEEEEEETTEEEEEEEE----------------/---GGG-TTEEEEEEEETTS-EEEEEETTTT-HHHHHHHHHHHHHHHHHSSSSGGG----SEEEEE-SSEEEEEEEETTEEEEEEEE----------------

Foldseek 3Di:
DPPLVPDPQWQWKWKAALVQHTDDIDGPGHPPSVVSVVVNVVQVVQQVVPPPVPVVSDGDAWDKADDPFKIWIWGQDPNMIIITIGTDPPPDPPPPCPPPPPD/DPPLVPDPQWQWKWKAALVQHTDDIDGPGHPPSVVSVVVNVVQVVQQVVPPPVPVVSDGDAWDKADDPFKIWIWGQDPNMIIITIGTDPPPDPPPPCPPPPPD

InterPro domains:
  IPR034601 Ragulator complex protein LAMTOR4 [PTHR33967] (1-88)